Protein AF-W6TD04-F1 (afdb_monomer_lite)

Structure (mmCIF, N/CA/C/O backbone):
data_AF-W6TD04-F1
#
_entry.id   AF-W6TD04-F1
#
loop_
_atom_site.group_PDB
_atom_site.id
_atom_site.type_symbol
_atom_site.label_atom_id
_atom_site.label_alt_id
_atom_site.label_comp_id
_atom_site.label_asym_id
_atom_site.label_entity_id
_atom_site.label_seq_id
_atom_site.pdbx_PDB_ins_code
_atom_site.Cartn_x
_atom_site.Cartn_y
_atom_site.Cartn_z
_atom_site.occupancy
_atom_site.B_iso_or_equiv
_atom_site.auth_seq_id
_atom_site.auth_comp_id
_atom_site.auth_asym_id
_atom_site.auth_atom_id
_atom_site.pdbx_PDB_model_num
ATOM 1 N N . MET A 1 1 ? 3.584 0.491 -30.312 1.00 76.38 1 MET A N 1
ATOM 2 C CA . MET A 1 1 ? 4.885 0.853 -29.708 1.00 76.38 1 MET A CA 1
ATOM 3 C C . MET A 1 1 ? 5.320 -0.321 -28.843 1.00 76.38 1 MET A C 1
ATOM 5 O O . MET A 1 1 ? 4.457 -0.853 -28.162 1.00 76.38 1 MET A O 1
ATOM 9 N N . SER A 1 2 ? 6.569 -0.789 -28.920 1.00 89.44 2 SER A N 1
ATOM 10 C CA . SER A 1 2 ? 7.016 -1.927 -28.097 1.00 89.44 2 SER A CA 1
ATOM 11 C C . SER A 1 2 ? 7.367 -1.490 -26.672 1.00 89.44 2 SER A C 1
ATOM 13 O O . SER A 1 2 ? 7.841 -0.371 -26.472 1.00 89.44 2 SER A O 1
ATOM 15 N N . THR A 1 3 ? 7.205 -2.387 -25.695 1.00 90.25 3 THR A N 1
ATOM 16 C CA . THR A 1 3 ? 7.560 -2.149 -24.283 1.00 90.25 3 THR A CA 1
ATOM 17 C C . THR A 1 3 ? 9.019 -1.719 -24.120 1.00 90.25 3 THR A C 1
ATOM 19 O O . THR A 1 3 ? 9.312 -0.723 -23.466 1.00 90.25 3 THR A O 1
ATOM 22 N N . GLN A 1 4 ? 9.941 -2.381 -24.828 1.00 92.88 4 GLN A N 1
ATOM 23 C CA . GLN A 1 4 ? 11.365 -2.021 -24.829 1.00 92.88 4 GLN A CA 1
ATOM 24 C C . GLN A 1 4 ? 11.619 -0.590 -25.324 1.00 92.88 4 GLN A C 1
ATOM 26 O O . GLN A 1 4 ? 12.490 0.105 -24.798 1.00 92.88 4 GLN A O 1
ATOM 31 N N . TYR A 1 5 ? 10.866 -0.132 -26.330 1.00 94.69 5 TYR A N 1
ATOM 32 C CA . TYR A 1 5 ? 10.977 1.243 -26.805 1.00 94.69 5 TYR A CA 1
ATOM 33 C C . TYR A 1 5 ? 10.482 2.230 -25.746 1.00 94.69 5 TYR A C 1
ATOM 35 O O . TYR A 1 5 ? 11.172 3.213 -25.486 1.00 94.69 5 TYR A O 1
ATOM 43 N N . ILE A 1 6 ? 9.341 1.953 -25.105 1.00 95.00 6 ILE A N 1
ATOM 44 C CA . ILE A 1 6 ? 8.788 2.794 -24.031 1.00 95.00 6 ILE A CA 1
ATOM 45 C C . ILE A 1 6 ? 9.806 2.932 -22.897 1.00 95.00 6 ILE A C 1
ATOM 47 O O . ILE A 1 6 ? 10.166 4.050 -22.530 1.00 95.00 6 ILE A O 1
ATOM 51 N N . TYR A 1 7 ? 10.364 1.817 -22.418 1.00 96.44 7 TYR A N 1
ATOM 52 C CA . TYR A 1 7 ? 11.368 1.833 -21.351 1.00 96.44 7 TYR A CA 1
ATOM 53 C C . TYR A 1 7 ? 12.628 2.603 -21.739 1.00 96.44 7 TYR A C 1
ATOM 55 O O . TYR A 1 7 ? 13.161 3.366 -20.933 1.00 96.44 7 TYR A O 1
ATOM 63 N N . LYS A 1 8 ? 13.083 2.482 -22.991 1.00 96.19 8 LYS A N 1
ATOM 64 C CA . LYS A 1 8 ? 14.204 3.284 -23.494 1.00 96.19 8 LYS A CA 1
ATOM 65 C C . LYS A 1 8 ? 13.894 4.784 -23.477 1.00 96.19 8 LYS A C 1
ATOM 67 O O . LYS A 1 8 ? 14.787 5.569 -23.159 1.00 96.19 8 LYS A O 1
ATOM 72 N N . GLN A 1 9 ? 12.667 5.190 -23.814 1.00 96.38 9 GLN A N 1
ATOM 73 C CA . GLN A 1 9 ? 12.270 6.601 -23.767 1.00 96.38 9 GLN A CA 1
ATOM 74 C C . GLN A 1 9 ? 12.215 7.127 -22.333 1.00 96.38 9 GLN A C 1
ATOM 76 O O . GLN A 1 9 ? 12.802 8.174 -22.065 1.00 96.38 9 GLN A O 1
ATOM 81 N N . LEU A 1 10 ? 11.600 6.379 -21.414 1.00 95.81 10 LEU A N 1
ATOM 82 C CA . LEU A 1 10 ? 11.526 6.748 -19.998 1.00 95.81 10 LEU A CA 1
ATOM 83 C C . LEU A 1 10 ? 12.926 6.910 -19.394 1.00 95.81 10 LEU A C 1
ATOM 85 O O . LEU A 1 10 ? 13.254 7.962 -18.851 1.00 95.81 10 LEU A O 1
ATOM 89 N N . ARG A 1 11 ? 13.829 5.947 -19.620 1.00 95.25 11 ARG A N 1
ATOM 90 C CA . ARG A 1 11 ? 15.221 6.050 -19.145 1.00 95.25 11 ARG A CA 1
ATOM 91 C C . ARG A 1 11 ? 15.998 7.219 -19.749 1.00 95.25 11 ARG A C 1
ATOM 93 O O . ARG A 1 11 ? 16.901 7.755 -19.108 1.00 95.25 11 ARG A O 1
ATOM 100 N N . LYS A 1 12 ? 15.705 7.597 -20.996 1.00 95.25 12 LYS A N 1
ATOM 101 C CA . LYS A 1 12 ? 16.360 8.735 -21.658 1.00 95.25 12 LYS A CA 1
ATOM 102 C C . LYS A 1 12 ? 15.896 10.074 -21.075 1.00 95.25 12 LYS A C 1
ATOM 104 O O . LYS A 1 12 ? 16.691 11.009 -21.060 1.00 95.25 12 LYS A O 1
ATOM 109 N N . ARG A 1 13 ? 14.632 10.156 -20.652 1.00 94.44 13 ARG A N 1
ATOM 110 C CA . ARG A 1 13 ? 13.988 11.369 -20.124 1.00 94.44 13 ARG A CA 1
ATOM 111 C C . ARG A 1 13 ? 14.098 11.506 -18.599 1.00 94.44 13 ARG A C 1
ATOM 113 O O . ARG A 1 13 ? 13.870 12.593 -18.099 1.00 94.44 13 ARG A O 1
ATOM 120 N N . SER A 1 14 ? 14.486 10.439 -17.900 1.00 92.06 14 SER A N 1
ATOM 121 C CA . SER A 1 14 ? 14.774 10.424 -16.461 1.00 92.06 14 SER A CA 1
ATOM 122 C C . SER A 1 14 ? 15.747 11.539 -16.022 1.00 92.06 14 SER A C 1
ATOM 124 O O . SER A 1 14 ? 16.749 11.762 -16.714 1.00 92.06 14 SER A O 1
ATOM 126 N N . PRO A 1 15 ? 15.543 12.140 -14.830 1.00 91.62 15 PRO A N 1
ATOM 127 C CA . PRO A 1 15 ? 14.429 11.902 -13.899 1.00 91.62 15 PRO A CA 1
ATOM 128 C C . PRO A 1 15 ? 13.127 12.571 -14.367 1.00 91.62 15 PRO A C 1
ATOM 130 O O . PRO A 1 15 ? 13.160 13.689 -14.873 1.00 91.62 15 PRO A O 1
ATOM 133 N N . MET A 1 16 ? 11.996 11.883 -14.200 1.00 91.25 16 MET A N 1
ATOM 134 C CA . MET A 1 16 ? 10.659 12.421 -14.477 1.00 91.25 16 MET A CA 1
ATOM 135 C C . MET A 1 16 ? 9.592 11.647 -13.698 1.00 91.25 16 MET A C 1
ATOM 137 O O . MET A 1 16 ? 9.788 10.464 -13.419 1.00 91.25 16 MET A O 1
ATOM 141 N N . TRP A 1 17 ? 8.456 12.279 -13.409 1.00 87.06 17 TRP A N 1
ATOM 142 C CA . TRP A 1 17 ? 7.299 11.604 -12.803 1.00 87.06 17 TRP A CA 1
ATOM 143 C C . TRP A 1 17 ? 6.258 11.190 -13.857 1.00 87.06 17 TRP A C 1
ATOM 145 O O . TRP A 1 17 ? 6.237 11.713 -14.980 1.00 87.06 17 TRP A O 1
ATOM 155 N N . TYR A 1 18 ? 5.375 10.250 -13.503 1.00 84.56 18 TYR A N 1
ATOM 156 C CA . TYR A 1 18 ? 4.401 9.624 -14.415 1.00 84.56 18 TYR A CA 1
ATOM 157 C C . TYR A 1 18 ? 3.514 10.586 -15.235 1.00 84.56 18 TYR A C 1
ATOM 159 O O . TYR A 1 18 ? 3.064 10.224 -16.325 1.00 84.56 18 TYR A O 1
ATOM 167 N N . GLY A 1 19 ? 3.260 11.813 -14.765 1.00 88.06 19 GLY A N 1
ATOM 168 C CA . GLY A 1 19 ? 2.443 12.800 -15.483 1.00 88.06 19 GLY A CA 1
ATOM 169 C C . GLY A 1 19 ? 3.181 13.622 -16.541 1.00 88.06 19 GLY A C 1
ATOM 170 O O . GLY A 1 19 ? 2.535 14.346 -17.295 1.00 88.06 19 GLY A O 1
ATOM 171 N N . GLU A 1 20 ? 4.506 13.501 -16.657 1.00 92.56 20 GLU A N 1
ATOM 172 C CA . GLU A 1 20 ? 5.296 14.218 -17.673 1.00 92.56 20 GLU A CA 1
ATOM 173 C C . GLU A 1 20 ? 5.335 13.521 -19.045 1.00 92.56 20 GLU A C 1
ATOM 175 O O . GLU A 1 20 ? 5.799 14.094 -20.039 1.00 92.56 20 GLU A O 1
ATOM 180 N N . ALA A 1 21 ? 4.882 12.268 -19.117 1.00 94.56 21 ALA A N 1
ATOM 181 C CA . ALA A 1 21 ? 4.752 11.517 -20.365 1.00 94.56 21 ALA A CA 1
ATOM 182 C C . ALA A 1 21 ? 3.479 10.654 -20.369 1.00 94.56 21 ALA A C 1
ATOM 184 O O . ALA A 1 21 ? 3.569 9.418 -20.403 1.00 94.56 21 ALA A O 1
ATOM 185 N N . PRO A 1 22 ? 2.286 11.279 -20.331 1.00 94.62 22 PRO A N 1
ATOM 186 C CA . PRO A 1 22 ? 1.017 10.554 -20.309 1.00 94.62 22 PRO A CA 1
ATOM 187 C C . PRO A 1 22 ? 0.873 9.602 -21.504 1.00 94.62 22 PRO A C 1
ATOM 189 O O . PRO A 1 22 ? 0.331 8.511 -21.355 1.00 94.62 22 PRO A O 1
ATOM 192 N N . GLU A 1 23 ? 1.448 9.943 -22.661 1.00 95.25 23 GLU A N 1
ATOM 193 C CA . GLU A 1 23 ? 1.459 9.093 -23.850 1.00 95.25 23 GLU A CA 1
ATOM 194 C C . GLU A 1 23 ? 2.196 7.766 -23.626 1.00 95.25 23 GLU A C 1
ATOM 196 O O . GLU A 1 23 ? 1.772 6.722 -24.125 1.00 95.25 23 GLU A O 1
ATOM 201 N N . LEU A 1 24 ? 3.295 7.787 -22.865 1.00 95.75 24 LEU A N 1
ATOM 202 C CA . LEU A 1 24 ? 4.070 6.589 -22.547 1.00 95.75 24 LEU A CA 1
ATOM 203 C C . LEU A 1 24 ? 3.346 5.749 -21.497 1.00 95.75 24 LEU A C 1
ATOM 205 O O . LEU A 1 24 ? 3.280 4.527 -21.640 1.00 95.75 24 LEU A O 1
ATOM 209 N N . LEU A 1 25 ? 2.751 6.399 -20.494 1.00 96.12 25 LEU A N 1
ATOM 210 C CA . LEU A 1 25 ? 1.946 5.728 -19.479 1.00 96.12 25 LEU A CA 1
ATOM 211 C C . LEU A 1 25 ? 0.718 5.042 -20.101 1.00 96.12 25 LEU A C 1
ATOM 213 O O . LEU A 1 25 ? 0.467 3.873 -19.821 1.00 96.12 25 LEU A O 1
ATOM 217 N N . ASP A 1 26 ? -0.000 5.707 -21.008 1.00 95.88 26 ASP A N 1
ATOM 218 C CA . ASP A 1 26 ? -1.163 5.138 -21.705 1.00 95.88 26 ASP A CA 1
ATOM 219 C C . ASP A 1 26 ? -0.808 3.935 -22.586 1.00 95.88 26 ASP A C 1
ATOM 221 O O . ASP A 1 26 ? -1.647 3.066 -22.837 1.00 95.88 26 ASP A O 1
ATOM 225 N N . HIS A 1 27 ? 0.437 3.850 -23.059 1.00 95.94 27 HIS A N 1
ATOM 226 C CA . HIS A 1 27 ? 0.927 2.639 -23.703 1.00 95.94 27 HIS A CA 1
ATOM 227 C C . HIS A 1 27 ? 1.222 1.516 -22.702 1.00 95.94 27 HIS A C 1
ATOM 229 O O . HIS A 1 27 ? 0.917 0.365 -23.016 1.00 95.94 27 HIS A O 1
ATOM 235 N N . LEU A 1 28 ? 1.768 1.820 -21.519 1.00 96.69 28 LEU A N 1
ATOM 236 C CA . LEU A 1 28 ? 2.000 0.820 -20.467 1.00 96.69 28 LEU A CA 1
ATOM 237 C C . LEU A 1 28 ? 0.692 0.246 -19.910 1.00 96.69 28 LEU A C 1
ATOM 239 O O . LEU A 1 28 ? 0.621 -0.959 -19.701 1.00 96.69 28 LEU A O 1
ATOM 243 N N . LYS A 1 29 ? -0.369 1.057 -19.791 1.00 96.00 29 LYS A N 1
ATOM 244 C CA . LYS A 1 29 ? -1.731 0.619 -19.401 1.00 96.00 29 LYS A CA 1
ATOM 245 C C . LYS A 1 29 ? -2.381 -0.395 -20.360 1.00 96.00 29 LYS A C 1
ATOM 247 O O . LYS A 1 29 ? -3.502 -0.837 -20.146 1.00 96.00 29 LYS A O 1
ATOM 252 N N . LYS A 1 30 ? -1.746 -0.705 -21.494 1.00 96.69 30 LYS A N 1
ATOM 253 C CA . LYS A 1 30 ? -2.222 -1.734 -22.437 1.00 96.69 30 LYS A CA 1
ATOM 254 C C . LYS A 1 30 ? -1.548 -3.085 -22.205 1.00 96.69 30 LYS A C 1
ATOM 256 O O . LYS A 1 30 ? -1.925 -4.062 -22.846 1.00 96.69 30 LYS A O 1
ATOM 261 N N . ILE A 1 31 ? -0.532 -3.130 -21.344 1.00 97.12 31 ILE A N 1
ATOM 262 C CA . ILE A 1 31 ? 0.232 -4.330 -21.013 1.00 97.12 31 ILE A CA 1
ATOM 263 C C . ILE A 1 31 ? -0.453 -5.016 -19.823 1.00 97.12 31 ILE A C 1
ATOM 265 O O . ILE A 1 31 ? -0.731 -4.343 -18.837 1.00 97.12 31 ILE A O 1
ATOM 269 N N . PRO A 1 32 ? -0.716 -6.332 -19.852 1.00 97.56 32 PRO A N 1
ATOM 270 C CA . PRO A 1 32 ? -1.357 -7.024 -18.733 1.00 97.56 32 PRO A CA 1
ATOM 271 C C . PRO A 1 32 ? -0.576 -6.905 -17.414 1.00 97.56 32 PRO A C 1
ATOM 273 O O . PRO A 1 32 ? 0.654 -6.970 -17.405 1.00 97.56 32 PRO A O 1
ATOM 276 N N . ASN A 1 33 ? -1.288 -6.859 -16.279 1.00 98.00 33 ASN A N 1
ATOM 277 C CA . ASN A 1 33 ? -0.691 -6.815 -14.932 1.00 98.00 33 ASN A CA 1
ATOM 278 C C . ASN A 1 33 ? 0.380 -7.890 -14.700 1.00 98.00 33 ASN A C 1
ATOM 280 O O . ASN A 1 33 ? 1.393 -7.625 -14.065 1.00 98.00 33 ASN A O 1
ATOM 284 N N . VAL A 1 34 ? 0.182 -9.103 -15.224 1.00 97.50 34 VAL A N 1
ATOM 285 C CA . VAL A 1 34 ? 1.141 -10.213 -15.076 1.00 97.50 34 VAL A CA 1
ATOM 286 C C . VAL A 1 34 ? 2.501 -9.879 -15.697 1.00 97.50 34 VAL A C 1
ATOM 288 O O . VAL A 1 34 ? 3.537 -10.212 -15.123 1.00 97.50 34 VAL A O 1
ATOM 291 N N . GLU A 1 35 ? 2.506 -9.207 -16.847 1.00 97.81 35 GLU A N 1
ATOM 292 C CA . GLU A 1 35 ? 3.732 -8.766 -17.514 1.00 97.81 35 GLU A CA 1
ATOM 293 C C . GLU A 1 35 ? 4.337 -7.559 -16.792 1.00 97.81 35 GLU A C 1
ATOM 295 O O . GLU A 1 35 ? 5.521 -7.583 -16.463 1.00 97.81 35 GLU A O 1
ATOM 300 N N . LEU A 1 36 ? 3.517 -6.563 -16.433 1.00 98.19 36 LEU A N 1
ATOM 301 C CA . LEU A 1 36 ? 3.984 -5.381 -15.701 1.00 98.19 36 LEU A CA 1
ATOM 302 C C . LEU A 1 36 ? 4.604 -5.727 -14.344 1.00 98.19 36 LEU A C 1
ATOM 304 O O . LEU A 1 36 ? 5.625 -5.156 -13.985 1.00 98.19 36 LEU A O 1
ATOM 308 N N . LEU A 1 37 ? 4.044 -6.684 -13.600 1.00 98.25 37 LEU A N 1
ATOM 309 C CA . LEU A 1 37 ? 4.605 -7.141 -12.324 1.00 98.25 37 LEU A CA 1
ATOM 310 C C . LEU A 1 37 ? 5.961 -7.835 -12.502 1.00 98.25 37 LEU A C 1
ATOM 312 O O . LEU A 1 37 ? 6.840 -7.708 -11.650 1.00 98.25 37 LEU A O 1
ATOM 316 N N . LYS A 1 38 ? 6.153 -8.557 -13.613 1.00 98.06 38 LYS A N 1
ATOM 317 C CA . LYS A 1 38 ? 7.454 -9.139 -13.959 1.00 98.06 38 LYS A CA 1
ATOM 318 C C . LYS A 1 38 ? 8.463 -8.045 -14.303 1.00 98.06 38 LYS A C 1
ATOM 320 O O . LYS A 1 38 ? 9.614 -8.126 -13.882 1.00 98.06 38 LYS A O 1
ATOM 325 N N . ASP A 1 39 ? 8.039 -7.032 -15.047 1.00 97.69 39 ASP A N 1
ATOM 326 C CA . ASP A 1 39 ? 8.897 -5.905 -15.402 1.00 97.69 39 ASP A CA 1
ATOM 327 C C . ASP A 1 39 ? 9.246 -5.044 -14.181 1.00 97.69 39 ASP A C 1
ATOM 329 O O . ASP A 1 39 ? 10.405 -4.661 -14.025 1.00 97.69 39 ASP A O 1
ATOM 333 N N . LEU A 1 40 ? 8.296 -4.837 -13.265 1.00 97.31 40 LEU A N 1
ATOM 334 C CA . LEU A 1 40 ? 8.516 -4.175 -11.980 1.00 97.31 40 LEU A CA 1
ATOM 335 C C . LEU A 1 40 ? 9.570 -4.915 -11.146 1.00 97.31 40 LEU A C 1
ATOM 337 O O . LEU A 1 40 ? 10.497 -4.292 -10.635 1.00 97.31 40 LEU A O 1
ATOM 341 N N . GLU A 1 41 ? 9.484 -6.248 -11.072 1.00 97.69 41 GLU A N 1
ATOM 342 C CA . GLU A 1 41 ? 10.496 -7.076 -10.407 1.00 97.69 41 GLU A CA 1
ATOM 343 C C . GLU A 1 41 ? 11.873 -6.927 -11.061 1.00 97.69 41 GLU A C 1
ATOM 345 O O . GLU A 1 41 ? 12.870 -6.759 -10.363 1.00 97.69 41 GLU A O 1
ATOM 350 N N . ASN A 1 42 ? 11.946 -6.944 -12.394 1.00 97.19 42 ASN A N 1
ATOM 351 C CA . ASN A 1 42 ? 13.213 -6.763 -13.104 1.00 97.19 42 ASN A CA 1
ATOM 352 C C . ASN A 1 42 ? 13.854 -5.404 -12.781 1.00 97.19 42 ASN A C 1
ATOM 354 O O . ASN A 1 42 ? 15.065 -5.339 -12.559 1.00 97.19 42 ASN A O 1
ATOM 358 N N . VAL A 1 43 ? 13.047 -4.339 -12.731 1.00 96.50 43 VAL A N 1
ATOM 359 C CA . VAL A 1 43 ? 13.497 -2.988 -12.365 1.00 96.50 43 VAL A CA 1
ATOM 360 C C . VAL A 1 43 ? 13.951 -2.940 -10.905 1.00 96.50 43 VAL A C 1
ATOM 362 O O . VAL A 1 43 ? 15.032 -2.425 -10.636 1.00 96.50 43 VAL A O 1
ATOM 365 N N . TYR A 1 44 ? 13.192 -3.528 -9.978 1.00 95.62 44 TYR A N 1
ATOM 366 C CA . TYR A 1 44 ? 13.544 -3.580 -8.554 1.00 95.62 44 TYR A CA 1
ATOM 367 C C . TYR A 1 44 ? 14.872 -4.323 -8.314 1.00 95.62 44 TYR A C 1
ATOM 369 O O . TYR A 1 44 ? 15.747 -3.847 -7.589 1.00 95.62 44 TYR A O 1
ATOM 377 N N . GLN A 1 45 ? 15.084 -5.450 -9.002 1.00 95.25 45 GLN A N 1
ATOM 378 C CA . GLN A 1 45 ? 16.338 -6.208 -8.945 1.00 95.25 45 GLN A CA 1
ATOM 379 C C . GLN A 1 45 ? 17.521 -5.454 -9.565 1.00 95.25 45 GLN A C 1
ATOM 381 O O . GLN A 1 45 ? 18.644 -5.544 -9.064 1.00 95.25 45 GLN A O 1
ATOM 386 N N . GLU A 1 46 ? 17.306 -4.729 -10.667 1.00 94.00 46 GLU A N 1
ATOM 387 C CA . GLU A 1 46 ? 18.333 -3.856 -11.246 1.00 94.00 46 GLU A CA 1
ATOM 388 C C . GLU A 1 46 ? 18.714 -2.748 -10.264 1.00 94.00 46 GLU A C 1
ATOM 390 O O . GLU A 1 46 ? 19.902 -2.553 -10.001 1.00 94.00 46 GLU A O 1
ATOM 395 N N . TRP A 1 47 ? 17.716 -2.079 -9.689 1.00 92.25 47 TRP A N 1
ATOM 396 C CA . TRP A 1 47 ? 17.903 -0.990 -8.743 1.00 92.25 47 TRP A CA 1
ATOM 397 C C . TRP A 1 47 ? 18.713 -1.437 -7.522 1.00 92.25 47 TRP A C 1
ATOM 399 O O . TRP A 1 47 ? 19.741 -0.832 -7.212 1.00 92.25 47 TRP A O 1
ATOM 409 N N . GLY A 1 48 ? 18.354 -2.558 -6.897 1.00 89.62 48 GLY A N 1
ATOM 410 C CA . GLY A 1 48 ? 19.080 -3.044 -5.721 1.00 89.62 48 GLY A CA 1
ATOM 411 C C . GLY A 1 48 ? 20.535 -3.424 -5.993 1.00 89.62 48 GLY A C 1
ATOM 412 O O . GLY A 1 48 ? 21.411 -3.232 -5.148 1.00 89.62 48 GLY A O 1
ATOM 413 N N . ARG A 1 49 ? 20.847 -3.918 -7.200 1.00 88.19 49 ARG A N 1
ATOM 414 C CA . ARG A 1 49 ? 22.243 -4.173 -7.607 1.00 88.19 49 ARG A CA 1
ATOM 415 C C . ARG A 1 49 ? 23.047 -2.881 -7.716 1.00 88.19 49 ARG A C 1
ATOM 417 O O . ARG A 1 49 ? 24.231 -2.898 -7.392 1.00 88.19 49 ARG A O 1
ATOM 424 N N . LEU A 1 50 ? 22.417 -1.797 -8.169 1.00 84.00 50 LEU A N 1
ATOM 425 C CA . LEU A 1 50 ? 23.046 -0.481 -8.274 1.00 84.00 50 LEU A CA 1
ATOM 426 C C . LEU A 1 50 ? 23.269 0.142 -6.898 1.00 84.00 50 LEU A 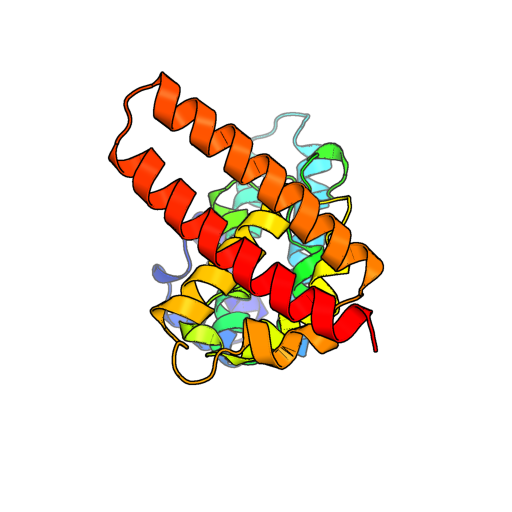C 1
ATOM 428 O O . LEU A 1 50 ? 24.343 0.676 -6.653 1.00 84.00 50 LEU A O 1
ATOM 432 N N . GLN A 1 51 ? 22.313 0.015 -5.976 1.00 72.25 51 GLN A N 1
ATOM 433 C CA . GLN A 1 51 ? 22.454 0.567 -4.625 1.00 72.25 51 GLN A CA 1
ATOM 434 C C . GLN A 1 51 ? 23.549 -0.114 -3.801 1.00 72.25 51 GLN A C 1
ATOM 436 O O . GLN A 1 51 ? 24.319 0.565 -3.126 1.00 72.25 51 GLN A O 1
ATOM 441 N N . LYS A 1 52 ? 23.737 -1.431 -3.943 1.00 61.41 52 LYS A N 1
ATOM 442 C CA . LYS A 1 52 ? 24.892 -2.126 -3.338 1.00 61.41 52 LYS A CA 1
ATOM 443 C C . LYS A 1 52 ? 26.247 -1.606 -3.838 1.00 61.41 52 LYS A C 1
ATOM 445 O O . LYS A 1 52 ? 27.246 -1.774 -3.150 1.00 61.41 52 LYS A O 1
ATOM 450 N N . GLN A 1 53 ? 26.285 -0.988 -5.020 1.00 55.88 53 GLN A N 1
ATOM 451 C CA . GLN A 1 53 ? 27.479 -0.364 -5.608 1.00 55.88 53 GLN A CA 1
ATOM 452 C C . GLN A 1 53 ? 27.581 1.137 -5.281 1.00 55.88 53 GLN A C 1
ATOM 454 O O . GLN A 1 53 ? 28.638 1.731 -5.455 1.00 55.88 53 GLN A O 1
ATOM 459 N N . TYR A 1 54 ? 26.494 1.741 -4.794 1.00 51.84 54 TYR A N 1
ATOM 460 C CA . TYR A 1 54 ? 26.310 3.185 -4.638 1.00 51.84 54 TYR A CA 1
ATOM 461 C C . TYR A 1 54 ? 27.048 3.787 -3.440 1.00 51.84 54 TYR A C 1
ATOM 463 O O . TYR A 1 54 ? 27.387 4.969 -3.453 1.00 51.84 54 TYR A O 1
ATOM 471 N N . TRP A 1 55 ? 27.363 2.968 -2.435 1.00 52.34 55 TRP A N 1
ATOM 472 C CA . TRP A 1 55 ? 28.185 3.380 -1.296 1.00 52.34 55 TRP A CA 1
ATOM 473 C C . TRP A 1 55 ? 29.645 3.712 -1.688 1.00 52.34 55 TRP A C 1
ATOM 475 O O . TRP A 1 55 ? 30.370 4.274 -0.872 1.00 52.34 55 TRP A O 1
ATOM 485 N N . ASP A 1 56 ? 30.047 3.455 -2.946 1.00 52.91 56 ASP A N 1
ATOM 486 C CA . ASP A 1 56 ? 31.316 3.862 -3.568 1.00 52.91 56 ASP A CA 1
ATOM 487 C C . ASP A 1 56 ? 31.039 4.813 -4.761 1.00 52.91 56 ASP A C 1
ATOM 489 O O . ASP A 1 56 ? 30.717 4.424 -5.882 1.00 52.91 56 ASP A O 1
ATOM 493 N N . THR A 1 57 ? 31.114 6.115 -4.505 1.00 55.25 57 THR A N 1
ATOM 494 C CA . THR A 1 57 ? 30.545 7.213 -5.308 1.00 55.25 57 THR A CA 1
ATOM 495 C C . THR A 1 57 ? 31.068 7.302 -6.759 1.00 55.25 57 THR A C 1
ATOM 497 O O . THR A 1 57 ? 32.186 7.761 -7.011 1.00 55.25 57 THR A O 1
ATOM 500 N N . LYS A 1 58 ? 30.222 6.995 -7.758 1.00 59.53 58 LYS A N 1
ATOM 501 C CA . LYS A 1 58 ? 30.407 7.404 -9.171 1.00 59.53 58 LYS A CA 1
ATOM 502 C C . LYS A 1 58 ? 29.119 8.014 -9.741 1.00 59.53 58 LYS A C 1
ATOM 504 O O . LYS A 1 58 ? 28.055 7.411 -9.682 1.00 59.53 58 LYS A O 1
ATOM 509 N N . GLN A 1 59 ? 29.211 9.193 -10.374 1.00 60.47 59 GLN A N 1
ATOM 510 C CA . GLN A 1 59 ? 28.064 9.929 -10.957 1.00 60.47 59 GLN A CA 1
ATOM 511 C C . GLN A 1 59 ? 27.188 9.100 -11.920 1.00 60.47 59 GLN A C 1
ATOM 513 O O . GLN A 1 59 ? 25.991 9.352 -12.042 1.00 60.47 59 GLN A O 1
ATOM 518 N N . ASN A 1 60 ? 27.765 8.110 -12.609 1.00 61.75 60 ASN A N 1
ATOM 519 C CA . ASN A 1 60 ? 27.012 7.244 -13.521 1.00 61.75 60 ASN A CA 1
ATOM 520 C C . ASN A 1 60 ? 26.021 6.324 -12.795 1.00 61.75 60 ASN A C 1
ATOM 522 O O . ASN A 1 60 ? 24.997 5.977 -13.382 1.00 61.75 60 ASN A O 1
ATOM 526 N N . ASP A 1 61 ? 26.283 5.967 -11.538 1.00 72.25 61 ASP A N 1
ATOM 527 C CA . ASP A 1 61 ? 25.411 5.077 -10.771 1.00 72.25 61 ASP A CA 1
ATOM 528 C C . ASP A 1 61 ? 24.178 5.832 -10.249 1.00 72.25 61 ASP A C 1
ATOM 530 O O . ASP A 1 61 ? 23.073 5.297 -10.303 1.00 72.25 61 ASP A O 1
ATOM 534 N N . VAL A 1 62 ? 24.320 7.130 -9.939 1.00 80.25 62 VAL A N 1
ATOM 535 C CA . VAL A 1 62 ? 23.206 8.056 -9.623 1.00 80.25 62 VAL A CA 1
ATOM 536 C C . VAL A 1 62 ? 22.193 8.121 -10.754 1.00 80.25 62 VAL A C 1
ATOM 538 O O . VAL A 1 62 ? 20.998 7.918 -10.551 1.00 80.25 62 VAL A O 1
ATOM 541 N N . LYS A 1 63 ? 22.669 8.334 -11.983 1.00 86.94 63 LYS A N 1
ATOM 542 C CA . LYS A 1 63 ? 21.784 8.415 -13.147 1.00 86.94 63 LYS A CA 1
ATOM 543 C C . LYS A 1 63 ? 21.024 7.108 -13.382 1.00 86.94 63 LYS A C 1
ATOM 545 O O . LYS A 1 63 ? 19.877 7.133 -13.817 1.00 86.94 63 LYS A O 1
ATOM 550 N N . ARG A 1 64 ? 21.657 5.958 -13.138 1.00 89.19 64 ARG A N 1
ATOM 551 C CA . ARG A 1 64 ? 21.022 4.647 -13.339 1.00 89.19 64 ARG A CA 1
ATOM 552 C C . ARG A 1 64 ? 19.996 4.326 -12.255 1.00 89.19 64 ARG A C 1
ATOM 554 O O . ARG A 1 64 ? 18.981 3.717 -12.580 1.00 89.19 64 ARG A O 1
ATOM 561 N N . VAL A 1 65 ? 20.231 4.765 -11.020 1.00 89.12 65 VAL A N 1
ATOM 562 C CA . VAL A 1 65 ? 19.241 4.703 -9.935 1.00 89.12 65 VAL A CA 1
ATOM 563 C C . VAL A 1 65 ? 18.000 5.519 -10.304 1.00 89.12 65 VAL A C 1
ATOM 565 O O . VAL A 1 65 ? 16.916 4.950 -10.377 1.00 89.12 65 VAL A O 1
ATOM 568 N N . GLN A 1 66 ? 18.169 6.776 -10.727 1.00 90.56 66 GLN A N 1
ATOM 569 C CA . GLN A 1 66 ? 17.055 7.633 -11.172 1.00 90.56 66 GLN A CA 1
ATOM 570 C C . GLN A 1 66 ? 16.253 7.035 -12.336 1.00 90.56 66 GLN A C 1
ATOM 572 O O . GLN A 1 66 ? 15.029 7.166 -12.419 1.00 90.56 66 GLN A O 1
ATOM 577 N N . GLN A 1 67 ? 16.939 6.341 -13.248 1.00 94.31 67 GLN A N 1
ATOM 578 C CA . GLN A 1 67 ? 16.290 5.619 -14.341 1.00 94.31 67 GLN A CA 1
ATOM 579 C C . GLN A 1 67 ? 15.440 4.447 -13.849 1.00 94.31 67 GLN A C 1
ATOM 581 O O . GLN A 1 67 ? 14.407 4.162 -14.458 1.00 94.31 67 GLN A O 1
ATOM 586 N N . CYS A 1 68 ? 15.875 3.758 -12.793 1.00 94.50 68 CYS A N 1
ATOM 587 C CA . CYS A 1 68 ? 15.096 2.693 -12.170 1.00 94.50 68 CYS A CA 1
ATOM 588 C C . CYS A 1 68 ? 13.892 3.268 -11.425 1.00 94.50 68 CYS A C 1
ATOM 590 O O . CYS A 1 68 ? 12.794 2.773 -11.643 1.00 94.50 68 CYS A O 1
ATOM 592 N N . GLU A 1 69 ? 14.069 4.344 -10.656 1.00 93.94 69 GLU A N 1
ATOM 593 C CA . GLU A 1 69 ? 12.988 5.065 -9.962 1.00 93.94 69 GLU A CA 1
ATOM 594 C C . GLU A 1 69 ? 11.898 5.513 -10.940 1.00 93.94 69 GLU A C 1
ATOM 596 O O . GLU A 1 69 ? 10.731 5.168 -10.778 1.00 93.94 69 GLU A O 1
ATOM 601 N N . THR A 1 70 ? 12.295 6.182 -12.030 1.00 95.31 70 THR A N 1
ATOM 602 C CA . THR A 1 70 ? 11.371 6.623 -13.089 1.00 95.31 70 THR A CA 1
ATOM 603 C C . THR A 1 70 ? 10.598 5.440 -13.682 1.00 95.31 70 THR A C 1
ATOM 605 O O . THR A 1 70 ? 9.392 5.518 -13.900 1.00 95.31 70 THR A O 1
ATOM 608 N N . LEU A 1 71 ? 11.272 4.323 -13.981 1.00 96.56 71 LEU A N 1
ATOM 609 C CA . LEU A 1 71 ? 10.584 3.151 -14.527 1.00 96.56 71 LEU A CA 1
ATOM 610 C C . LEU A 1 71 ? 9.659 2.490 -13.511 1.00 96.56 71 LEU A C 1
ATOM 612 O O . LEU A 1 71 ? 8.568 2.067 -13.886 1.00 96.56 71 LEU A O 1
ATOM 616 N N . PHE A 1 72 ? 10.098 2.389 -12.261 1.00 96.56 72 PHE A N 1
ATOM 617 C CA . PHE A 1 72 ? 9.327 1.815 -11.172 1.00 96.56 72 PHE A CA 1
ATOM 618 C C . PHE A 1 72 ? 8.019 2.595 -10.984 1.00 96.56 72 PHE A C 1
ATOM 620 O O . PHE A 1 72 ? 6.950 1.989 -11.013 1.00 96.56 72 PHE A O 1
ATOM 627 N N . ASP A 1 73 ? 8.097 3.928 -10.942 1.00 95.69 73 ASP A N 1
ATOM 628 C CA . ASP A 1 73 ? 6.946 4.835 -10.851 1.00 95.69 73 ASP A CA 1
ATOM 629 C C . ASP A 1 73 ? 5.956 4.641 -12.017 1.00 95.69 73 ASP A C 1
ATOM 631 O O . ASP A 1 73 ? 4.777 4.342 -11.815 1.00 95.69 73 ASP A O 1
ATOM 635 N N . PHE A 1 74 ? 6.433 4.700 -13.266 1.00 97.31 74 PHE A N 1
ATOM 636 C CA . PHE A 1 74 ? 5.568 4.520 -14.440 1.00 97.31 74 PHE A CA 1
ATOM 637 C C . PHE A 1 74 ? 4.901 3.139 -14.495 1.00 97.31 74 PHE A C 1
ATOM 639 O O . PHE A 1 74 ? 3.737 3.032 -14.896 1.00 97.31 74 PHE A O 1
ATOM 646 N N . ILE A 1 75 ? 5.618 2.076 -14.119 1.00 97.69 75 ILE A N 1
ATOM 647 C CA . ILE A 1 75 ? 5.062 0.717 -14.101 1.00 97.69 75 ILE A CA 1
ATOM 648 C C . ILE A 1 75 ? 4.019 0.585 -12.986 1.00 97.69 75 ILE A C 1
ATOM 650 O O . ILE A 1 75 ? 2.939 0.054 -13.248 1.00 97.69 75 ILE A O 1
ATOM 654 N N . LEU A 1 76 ? 4.289 1.105 -11.782 1.00 97.25 76 LEU A N 1
ATOM 655 C CA . LEU A 1 76 ? 3.317 1.120 -10.685 1.00 97.25 76 LEU A CA 1
ATOM 656 C C . LEU A 1 76 ? 2.033 1.840 -11.083 1.00 97.25 76 LEU A C 1
ATOM 658 O O . LEU A 1 76 ? 0.943 1.286 -10.945 1.00 97.25 76 LEU A O 1
ATOM 662 N N . HIS A 1 77 ? 2.149 3.039 -11.651 1.00 97.06 77 HIS A N 1
ATOM 663 C CA . HIS A 1 77 ? 0.982 3.788 -12.098 1.00 97.06 77 HIS A CA 1
ATOM 664 C C . HIS A 1 77 ? 0.207 3.057 -13.197 1.00 97.06 77 HIS A C 1
ATOM 666 O O . HIS A 1 77 ? -1.024 3.083 -13.179 1.00 97.06 77 HIS A O 1
ATOM 672 N N . ALA A 1 78 ? 0.878 2.363 -14.120 1.00 97.56 78 ALA A N 1
ATOM 673 C CA . ALA A 1 78 ? 0.192 1.530 -15.106 1.00 97.56 78 ALA A CA 1
ATOM 674 C C . ALA A 1 78 ? -0.586 0.377 -14.445 1.00 97.56 78 ALA A C 1
ATOM 676 O O . ALA A 1 78 ? -1.753 0.181 -14.777 1.00 97.56 78 ALA A O 1
ATOM 677 N N . ILE A 1 79 ? 0.016 -0.315 -13.469 1.00 98.31 79 ILE A N 1
ATOM 678 C CA . ILE A 1 79 ? -0.636 -1.382 -12.690 1.00 98.31 79 ILE A CA 1
ATOM 679 C C . ILE A 1 79 ? -1.878 -0.847 -11.965 1.00 98.31 79 ILE A C 1
ATOM 681 O O . ILE A 1 79 ? -2.959 -1.424 -12.078 1.00 98.31 79 ILE A O 1
ATOM 685 N N . PHE A 1 80 ? -1.754 0.282 -11.263 1.00 97.88 80 PHE A N 1
ATOM 686 C CA . PHE A 1 80 ? -2.866 0.884 -10.525 1.00 97.88 80 PHE A CA 1
ATOM 687 C C . PHE A 1 80 ? -4.021 1.323 -11.437 1.00 97.88 80 PHE A C 1
ATOM 689 O O . PHE A 1 80 ? -5.187 1.168 -11.081 1.00 97.88 80 PHE A O 1
ATOM 696 N N . ASN A 1 81 ? -3.719 1.799 -12.649 1.00 97.06 81 ASN A N 1
ATOM 697 C CA . ASN A 1 81 ? -4.733 2.206 -13.629 1.00 97.06 81 ASN A CA 1
ATOM 698 C C . ASN A 1 81 ? -5.550 1.036 -14.204 1.00 97.06 81 ASN A C 1
ATOM 700 O O . ASN A 1 81 ? -6.557 1.282 -14.865 1.00 97.06 81 ASN A O 1
ATOM 704 N N . HIS A 1 82 ? -5.152 -0.217 -13.970 1.00 97.75 82 HIS A N 1
ATOM 705 C CA . HIS A 1 82 ? -5.990 -1.367 -14.313 1.00 97.75 82 HIS A CA 1
ATOM 706 C C . HIS A 1 82 ? -7.113 -1.620 -13.302 1.00 97.75 82 HIS A C 1
ATOM 708 O O . HIS A 1 82 ? -7.972 -2.454 -13.579 1.00 97.75 82 HIS A O 1
ATOM 714 N N . SER A 1 83 ? -7.121 -0.924 -12.155 1.00 97.00 83 SER A N 1
ATOM 715 C CA . SER A 1 83 ? -8.180 -1.018 -11.139 1.00 97.00 83 SER A CA 1
ATOM 716 C C . SER A 1 83 ? -8.450 -2.443 -10.638 1.00 97.00 83 SER A C 1
ATOM 718 O O . SER A 1 83 ? -9.555 -2.769 -10.213 1.00 97.00 83 SER A O 1
ATOM 720 N N . ASP A 1 84 ? -7.429 -3.297 -10.675 1.00 97.75 84 ASP A N 1
ATOM 721 C CA . ASP A 1 84 ? -7.488 -4.695 -10.253 1.00 97.75 84 ASP A CA 1
ATOM 722 C C . ASP A 1 84 ? -6.813 -4.847 -8.880 1.00 97.75 84 ASP A C 1
ATOM 724 O O . ASP A 1 84 ? -5.581 -4.823 -8.817 1.00 97.75 84 ASP A O 1
ATOM 728 N N . PRO A 1 85 ? -7.573 -4.999 -7.777 1.00 97.12 85 PRO A N 1
ATOM 729 C CA . PRO A 1 85 ? -7.001 -5.078 -6.436 1.00 97.12 85 PRO A CA 1
ATOM 730 C C . PRO A 1 85 ? -6.152 -6.338 -6.218 1.00 97.12 85 PRO A C 1
ATOM 732 O O . PRO A 1 85 ? -5.273 -6.310 -5.364 1.00 97.12 85 PRO A O 1
ATOM 735 N N . SER A 1 86 ? -6.298 -7.400 -7.026 1.00 97.31 86 SER A N 1
ATOM 736 C CA . SER A 1 86 ? -5.545 -8.664 -6.862 1.00 97.31 86 SER A CA 1
ATOM 737 C C . SER A 1 86 ? -4.020 -8.528 -7.027 1.00 97.31 86 SER A C 1
ATOM 739 O O . SER A 1 86 ? -3.249 -9.473 -6.817 1.00 97.31 86 SER A O 1
ATOM 741 N N . VAL A 1 87 ? -3.552 -7.343 -7.427 1.00 97.88 87 VAL A N 1
ATOM 742 C CA . VAL A 1 87 ? -2.132 -6.984 -7.470 1.00 97.88 87 VAL A CA 1
ATOM 743 C C . VAL A 1 87 ? -1.567 -6.637 -6.092 1.00 97.88 87 VAL A C 1
ATOM 745 O O . VAL A 1 87 ? -0.362 -6.785 -5.904 1.00 97.88 87 VAL A O 1
ATOM 748 N N . ILE A 1 88 ? -2.399 -6.222 -5.128 1.00 98.31 88 ILE A N 1
ATOM 749 C CA . ILE A 1 88 ? -1.977 -5.723 -3.809 1.00 98.31 88 ILE A CA 1
ATOM 750 C C . ILE A 1 88 ? -1.047 -6.702 -3.080 1.00 98.31 88 ILE A C 1
ATOM 752 O O . ILE A 1 88 ? 0.057 -6.275 -2.732 1.00 98.31 88 ILE A O 1
ATOM 756 N N . PRO A 1 89 ? -1.372 -8.006 -2.923 1.00 97.44 89 PRO A N 1
ATOM 757 C CA . PRO A 1 89 ? -0.472 -8.936 -2.235 1.00 97.44 89 PRO A CA 1
ATOM 758 C C . PRO A 1 89 ? 0.907 -9.012 -2.903 1.00 97.44 89 PRO A C 1
ATOM 760 O O . PRO A 1 89 ? 1.941 -9.071 -2.244 1.00 97.44 89 PRO A O 1
ATOM 763 N N . LYS A 1 90 ? 0.947 -8.932 -4.238 1.00 97.69 90 LYS A N 1
ATOM 764 C CA . LYS A 1 90 ? 2.194 -8.994 -5.015 1.00 97.69 90 LYS A CA 1
ATOM 765 C C . LYS A 1 90 ? 3.024 -7.718 -4.897 1.00 97.69 90 LYS A C 1
ATOM 767 O O . LYS A 1 90 ? 4.226 -7.774 -5.151 1.00 97.69 90 LYS A O 1
ATOM 772 N N . LEU A 1 91 ? 2.400 -6.595 -4.545 1.00 97.69 91 LEU A N 1
ATOM 773 C CA . LEU A 1 91 ? 3.064 -5.309 -4.354 1.00 97.69 91 LEU A CA 1
ATOM 774 C C . LEU A 1 91 ? 3.595 -5.121 -2.925 1.00 97.69 91 LEU A C 1
ATOM 776 O O . LEU A 1 91 ? 4.558 -4.376 -2.749 1.00 97.69 91 LEU A O 1
ATOM 780 N N . LEU A 1 92 ? 3.047 -5.824 -1.921 1.00 96.56 92 LEU A N 1
ATOM 781 C CA . LEU A 1 92 ? 3.469 -5.682 -0.517 1.00 96.56 92 LEU A CA 1
ATOM 782 C C . LEU A 1 92 ? 4.956 -5.974 -0.282 1.00 96.56 92 LEU A C 1
ATOM 784 O O . LEU A 1 92 ? 5.572 -5.364 0.589 1.00 96.56 92 LEU A O 1
ATOM 788 N N . LYS A 1 93 ? 5.570 -6.851 -1.083 1.00 94.00 93 LYS A N 1
ATOM 789 C CA . LYS A 1 93 ? 7.014 -7.122 -0.993 1.00 94.00 93 LYS A CA 1
ATOM 790 C C . LYS A 1 93 ? 7.900 -5.915 -1.323 1.00 94.00 93 LYS A C 1
ATOM 792 O O . LYS A 1 93 ? 9.066 -5.923 -0.952 1.00 94.00 93 LYS A O 1
ATOM 797 N N . TYR A 1 94 ? 7.375 -4.912 -2.032 1.00 95.56 94 TYR A N 1
ATOM 798 C CA . TYR A 1 94 ? 8.115 -3.697 -2.378 1.00 95.56 94 TYR A CA 1
ATOM 799 C C . TYR A 1 94 ? 7.934 -2.578 -1.351 1.00 95.56 94 TYR A C 1
ATOM 801 O O . TYR A 1 94 ? 8.623 -1.567 -1.437 1.00 95.56 94 TYR A O 1
ATOM 809 N N . VAL A 1 95 ? 7.000 -2.730 -0.403 1.00 95.31 95 VAL A N 1
ATOM 810 C CA . VAL A 1 95 ? 6.804 -1.769 0.690 1.00 95.31 95 VAL A CA 1
ATOM 811 C C . VAL A 1 95 ? 8.101 -1.694 1.484 1.00 95.31 95 VAL A C 1
ATOM 813 O O . VAL A 1 95 ? 8.540 -2.753 1.930 1.00 95.31 95 VAL A O 1
ATOM 816 N N . PRO A 1 96 ? 8.707 -0.514 1.687 1.00 92.62 96 PRO A N 1
ATOM 817 C CA . PRO A 1 96 ? 9.929 -0.419 2.471 1.00 92.62 96 PRO A CA 1
ATOM 818 C C . PRO A 1 96 ? 9.714 -0.876 3.910 1.00 92.62 96 PRO A C 1
ATOM 820 O O . PRO A 1 96 ? 8.652 -0.656 4.501 1.00 92.62 96 PRO A O 1
ATOM 823 N N . SER A 1 97 ? 10.725 -1.545 4.434 1.00 92.38 97 SER A N 1
ATOM 824 C CA . SER A 1 97 ? 10.883 -1.902 5.832 1.00 92.38 97 SER A CA 1
ATOM 825 C C . SER A 1 97 ? 11.071 -0.656 6.702 1.00 92.38 97 SER A C 1
ATOM 827 O O . SER A 1 97 ? 11.330 0.441 6.213 1.00 92.38 97 SER A O 1
ATOM 829 N N . ASP A 1 98 ? 10.929 -0.824 8.013 1.00 89.69 98 ASP A N 1
ATOM 830 C CA . ASP A 1 98 ? 11.266 0.213 8.992 1.00 89.69 98 ASP A CA 1
ATOM 831 C C . ASP A 1 98 ? 12.794 0.323 9.192 1.00 89.69 98 ASP A C 1
ATOM 833 O O . ASP A 1 98 ? 13.265 1.265 9.828 1.00 89.69 98 ASP A O 1
ATOM 837 N N . ASN A 1 99 ? 13.559 -0.658 8.691 1.00 85.00 99 ASN A N 1
ATOM 838 C CA . ASN A 1 99 ? 15.013 -0.731 8.769 1.00 85.00 99 ASN A CA 1
ATOM 839 C C . ASN A 1 99 ? 15.606 -0.957 7.374 1.00 85.00 99 ASN A C 1
ATOM 841 O O . ASN A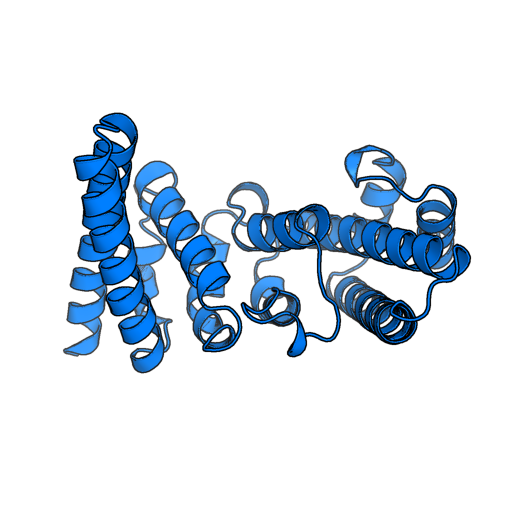 1 99 ? 15.701 -2.099 6.928 1.00 85.00 99 ASN A O 1
ATOM 845 N N . ASP A 1 100 ? 16.062 0.121 6.736 1.00 73.94 100 ASP A N 1
ATOM 846 C CA . ASP A 1 100 ? 16.529 0.146 5.343 1.00 73.94 100 ASP A CA 1
ATOM 847 C C . ASP A 1 100 ? 17.578 -0.929 4.987 1.00 73.94 100 ASP A C 1
ATOM 849 O O . ASP A 1 100 ? 17.673 -1.332 3.827 1.00 73.94 100 ASP A O 1
ATOM 853 N N . ASP A 1 101 ? 18.335 -1.437 5.967 1.00 75.69 101 ASP A N 1
ATOM 854 C CA . ASP A 1 101 ? 19.319 -2.516 5.786 1.00 75.69 101 ASP A CA 1
ATOM 855 C C . ASP A 1 101 ? 18.690 -3.879 5.419 1.00 75.69 101 ASP A C 1
ATOM 857 O O . ASP A 1 101 ? 19.383 -4.778 4.928 1.00 75.69 101 ASP A O 1
ATOM 861 N N . GLU A 1 102 ? 17.393 -4.067 5.675 1.00 77.50 102 GLU A N 1
ATOM 862 C CA . GLU A 1 102 ? 16.665 -5.310 5.388 1.00 77.50 102 GLU A CA 1
ATOM 863 C C . GLU A 1 102 ? 16.162 -5.389 3.941 1.00 77.50 102 GLU A C 1
ATOM 865 O O . GLU A 1 102 ? 15.853 -6.484 3.453 1.00 77.50 102 GLU A O 1
ATOM 870 N N . ASP A 1 103 ? 16.102 -4.257 3.238 1.00 84.62 103 ASP A N 1
ATOM 871 C CA . ASP A 1 103 ? 15.558 -4.192 1.891 1.00 84.62 103 ASP A CA 1
ATOM 872 C C . ASP A 1 103 ? 16.628 -4.314 0.808 1.00 84.62 103 ASP A C 1
ATOM 874 O O . ASP A 1 103 ? 17.788 -3.923 0.934 1.00 84.62 103 ASP A O 1
ATOM 878 N N . LEU A 1 104 ? 16.210 -4.854 -0.338 1.00 85.81 104 LEU A N 1
ATOM 879 C CA . LEU A 1 104 ? 17.060 -4.877 -1.523 1.00 85.81 104 LEU A CA 1
ATOM 880 C C . LEU A 1 104 ? 17.284 -3.464 -2.080 1.00 85.81 104 LEU A C 1
ATOM 882 O O . LEU A 1 104 ? 18.325 -3.214 -2.692 1.00 85.81 104 LEU A O 1
ATOM 886 N N . VAL A 1 105 ? 16.296 -2.587 -1.895 1.00 85.69 105 VAL A N 1
ATOM 887 C CA . VAL A 1 105 ? 16.311 -1.194 -2.326 1.00 85.69 105 VAL A CA 1
ATOM 888 C C . VAL A 1 105 ? 15.932 -0.299 -1.150 1.00 85.69 105 VAL A C 1
ATOM 890 O O . VAL A 1 105 ? 14.820 -0.412 -0.642 1.00 85.69 105 VAL A O 1
ATOM 893 N N . CYS A 1 106 ? 16.810 0.632 -0.792 1.00 83.19 106 CYS A N 1
ATOM 894 C CA . CYS A 1 106 ? 16.495 1.771 0.064 1.00 83.19 106 CYS A CA 1
ATOM 895 C C . CYS A 1 106 ? 15.706 2.788 -0.777 1.00 83.19 106 CYS A C 1
ATOM 897 O O . CYS A 1 106 ? 16.273 3.467 -1.638 1.00 83.19 106 CYS A O 1
ATOM 899 N N . MET A 1 107 ? 14.379 2.804 -0.623 1.00 85.25 107 MET A N 1
ATOM 900 C CA . MET A 1 107 ? 13.508 3.705 -1.379 1.00 85.25 107 MET A CA 1
ATOM 901 C C . MET A 1 107 ? 13.331 5.029 -0.646 1.00 85.25 107 MET A C 1
ATOM 903 O O . MET A 1 107 ? 12.751 5.069 0.435 1.00 85.25 107 MET A O 1
ATOM 907 N N . GLU A 1 108 ? 13.718 6.115 -1.304 1.00 80.75 108 GLU A N 1
ATOM 908 C CA . GLU A 1 108 ? 13.373 7.469 -0.877 1.00 80.75 108 GLU A CA 1
ATOM 909 C C . GLU A 1 108 ? 11.848 7.699 -0.893 1.00 80.75 108 GLU A C 1
ATOM 911 O O . GLU A 1 108 ? 11.100 7.025 -1.617 1.00 80.75 108 GLU A O 1
ATOM 916 N N . ASP A 1 109 ? 11.376 8.697 -0.140 1.00 78.69 109 ASP A N 1
ATOM 917 C CA . ASP A 1 109 ? 9.944 8.993 0.027 1.00 78.69 109 ASP A CA 1
ATOM 918 C C . ASP A 1 109 ? 9.210 9.188 -1.308 1.00 78.69 109 ASP A C 1
ATOM 920 O O . ASP A 1 109 ? 8.133 8.633 -1.510 1.00 78.69 109 ASP A O 1
ATOM 924 N N . TYR A 1 110 ? 9.819 9.868 -2.283 1.00 80.38 110 TYR A N 1
ATOM 925 C CA . TYR A 1 110 ? 9.203 10.092 -3.599 1.00 80.38 110 TYR A CA 1
ATOM 926 C C . TYR A 1 110 ? 8.980 8.808 -4.416 1.00 80.38 110 TYR A C 1
ATOM 928 O O . TYR A 1 110 ? 8.219 8.836 -5.379 1.00 80.38 110 TYR A O 1
ATOM 936 N N . SER A 1 111 ? 9.629 7.697 -4.053 1.00 85.12 111 SER A N 1
ATOM 937 C CA . SER A 1 111 ? 9.415 6.380 -4.669 1.00 85.12 111 SER A CA 1
ATOM 938 C C . SER A 1 111 ? 8.541 5.470 -3.806 1.00 85.12 111 SER A C 1
ATOM 940 O O . SER A 1 111 ? 7.753 4.684 -4.337 1.00 85.12 111 SER A O 1
ATOM 942 N N . SER A 1 112 ? 8.644 5.578 -2.478 1.00 89.75 112 SER A N 1
ATOM 943 C CA . SER A 1 112 ? 7.859 4.750 -1.559 1.00 89.75 112 SER A CA 1
ATOM 944 C C . SER A 1 112 ? 6.422 5.247 -1.376 1.00 89.75 112 SER A C 1
ATOM 946 O O . SER A 1 112 ? 5.499 4.433 -1.303 1.00 89.75 112 SER A O 1
ATOM 948 N N . GLU A 1 113 ? 6.188 6.560 -1.359 1.00 90.81 113 GLU A N 1
ATOM 949 C CA . GLU A 1 113 ? 4.850 7.130 -1.195 1.00 90.81 113 GLU A CA 1
ATOM 950 C C . GLU A 1 113 ? 3.895 6.760 -2.339 1.00 90.81 113 GLU A C 1
ATOM 952 O O . GLU A 1 113 ? 2.782 6.331 -2.030 1.00 90.81 113 GLU A O 1
ATOM 957 N N . PRO A 1 114 ? 4.267 6.840 -3.636 1.00 92.19 114 PRO A N 1
ATOM 958 C CA . PRO A 1 114 ? 3.386 6.401 -4.721 1.00 92.19 114 PRO A CA 1
ATOM 959 C C . PRO A 1 114 ? 2.966 4.933 -4.603 1.00 92.19 114 PRO A C 1
ATOM 961 O O . PRO A 1 114 ? 1.809 4.604 -4.867 1.00 92.19 114 PRO A O 1
ATOM 964 N N . LEU A 1 115 ? 3.872 4.055 -4.153 1.00 95.94 115 LEU A N 1
ATOM 965 C CA . LEU A 1 115 ? 3.569 2.646 -3.904 1.00 95.94 115 LEU A CA 1
ATOM 966 C C . LEU A 1 115 ? 2.523 2.487 -2.794 1.00 95.94 115 LEU A C 1
ATOM 968 O O . LEU A 1 115 ? 1.498 1.837 -3.007 1.00 95.94 115 LEU A O 1
ATOM 972 N N . ILE A 1 116 ? 2.769 3.081 -1.621 1.00 95.56 116 ILE A N 1
ATOM 973 C CA . ILE A 1 116 ? 1.880 2.951 -0.456 1.00 95.56 116 ILE A CA 1
ATOM 974 C C . ILE A 1 116 ? 0.527 3.597 -0.736 1.00 95.56 116 ILE A C 1
ATOM 976 O O . ILE A 1 116 ? -0.506 2.949 -0.569 1.00 95.56 116 ILE A O 1
ATOM 980 N N . ASN A 1 117 ? 0.534 4.836 -1.228 1.00 94.69 117 ASN A N 1
ATOM 981 C CA . ASN A 1 117 ? -0.678 5.580 -1.556 1.00 94.69 117 ASN A CA 1
ATOM 982 C C . ASN A 1 117 ? -1.464 4.916 -2.684 1.00 94.69 117 ASN A C 1
ATOM 984 O O . ASN A 1 117 ? -2.683 5.039 -2.718 1.00 94.69 117 ASN A O 1
ATOM 988 N N . GLY A 1 118 ? -0.787 4.239 -3.615 1.00 95.94 118 GLY A N 1
ATOM 989 C CA . GLY A 1 118 ? -1.419 3.469 -4.678 1.00 95.94 118 GLY A CA 1
ATOM 990 C C . GLY A 1 118 ? -2.109 2.207 -4.163 1.00 95.94 118 GLY A C 1
ATOM 991 O O . GLY A 1 118 ? -3.268 1.987 -4.508 1.00 95.94 118 GLY A O 1
ATOM 992 N N . ILE A 1 119 ? -1.447 1.429 -3.292 1.00 97.31 119 ILE A N 1
ATOM 993 C CA . ILE A 1 119 ? -1.996 0.200 -2.682 1.00 97.31 119 ILE A CA 1
ATOM 994 C C . ILE A 1 119 ? -3.323 0.468 -1.957 1.00 97.31 119 ILE A C 1
ATOM 996 O O . ILE A 1 119 ? -4.247 -0.335 -2.071 1.00 97.31 119 ILE A O 1
ATOM 1000 N N . CYS A 1 120 ? -3.432 1.586 -1.233 1.00 96.00 120 CYS A N 1
ATOM 1001 C CA . CYS A 1 120 ? -4.636 1.954 -0.482 1.00 96.00 120 CYS A CA 1
ATOM 1002 C C . CYS A 1 120 ? -5.497 3.035 -1.159 1.00 96.00 120 CYS A C 1
ATOM 1004 O O . CYS A 1 120 ? -6.259 3.729 -0.490 1.00 96.00 120 CYS A O 1
ATOM 1006 N N . ASN A 1 121 ? -5.392 3.206 -2.483 1.00 95.62 121 ASN A N 1
ATOM 1007 C CA . ASN A 1 121 ? -6.133 4.256 -3.177 1.00 95.62 121 ASN A CA 1
ATOM 1008 C C . ASN A 1 121 ? -7.565 3.836 -3.539 1.00 95.62 121 ASN A C 1
ATOM 1010 O O . ASN A 1 121 ? -7.792 3.113 -4.518 1.00 95.62 121 ASN A O 1
ATOM 1014 N N . SER A 1 122 ? -8.554 4.402 -2.852 1.00 96.19 122 SER A N 1
ATOM 1015 C CA . SER A 1 122 ? -9.970 4.240 -3.205 1.00 96.19 122 SER A CA 1
ATOM 1016 C C . SER A 1 122 ? -10.327 4.737 -4.614 1.00 96.19 122 SER A C 1
ATOM 1018 O O . SER A 1 122 ? -11.284 4.240 -5.205 1.00 96.19 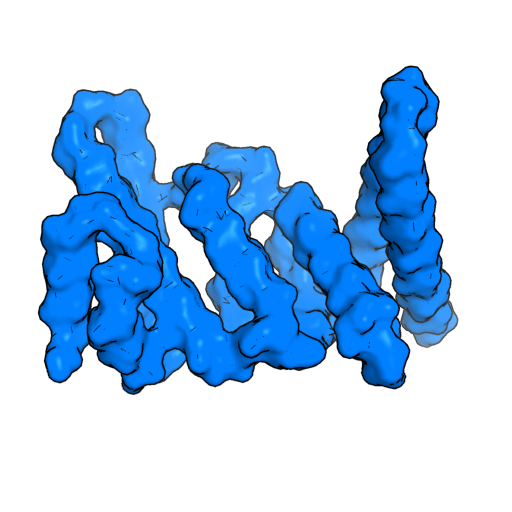122 SER A O 1
ATOM 1020 N N . ARG A 1 123 ? -9.553 5.654 -5.218 1.00 95.44 123 ARG A N 1
ATOM 1021 C CA . ARG A 1 123 ? -9.781 6.087 -6.612 1.00 95.44 123 ARG A CA 1
ATOM 1022 C C . ARG A 1 123 ? -9.358 5.042 -7.641 1.00 95.44 123 ARG A C 1
ATOM 1024 O O . ARG A 1 123 ? -9.916 5.043 -8.733 1.00 95.44 123 ARG A O 1
ATOM 1031 N N . TYR A 1 124 ? -8.385 4.186 -7.320 1.00 95.44 124 TYR A N 1
ATOM 1032 C CA . TYR A 1 124 ? -7.983 3.095 -8.212 1.00 95.44 124 TYR A CA 1
ATOM 1033 C C . TYR A 1 124 ? -8.845 1.855 -8.010 1.00 95.44 124 TYR A C 1
ATOM 1035 O O . TYR A 1 124 ? -9.253 1.242 -8.992 1.00 95.44 124 TYR A O 1
ATOM 1043 N N . PHE A 1 125 ? -9.140 1.502 -6.759 1.00 97.50 125 PHE A N 1
ATOM 1044 C CA . PHE A 1 125 ? -9.671 0.180 -6.417 1.00 97.50 125 PHE A CA 1
ATOM 1045 C C . PHE A 1 125 ? -11.055 0.193 -5.754 1.00 97.50 125 PHE A C 1
ATOM 1047 O O . PHE A 1 125 ? -11.580 -0.870 -5.421 1.00 97.50 125 PHE A O 1
ATOM 1054 N N . GLY A 1 126 ? -11.656 1.367 -5.535 1.00 97.19 126 GLY A N 1
ATOM 1055 C CA . GLY A 1 126 ? -12.901 1.484 -4.776 1.00 97.19 126 GLY A CA 1
ATOM 1056 C C . GLY A 1 126 ? -12.743 0.942 -3.355 1.00 97.19 126 GLY A C 1
ATOM 1057 O O . GLY A 1 126 ? -11.674 1.040 -2.765 1.00 97.19 126 GLY A O 1
ATOM 1058 N N . GLU A 1 127 ? -13.793 0.342 -2.801 1.00 97.81 127 GLU A N 1
ATOM 1059 C CA . GLU A 1 127 ? -13.725 -0.307 -1.483 1.00 97.81 127 GLU A CA 1
ATOM 1060 C C . GLU A 1 127 ? -12.990 -1.657 -1.502 1.00 97.81 127 GLU A C 1
ATOM 1062 O O . GLU A 1 127 ? -12.615 -2.167 -0.448 1.00 97.81 127 GLU A O 1
ATOM 1067 N N . SER A 1 128 ? -12.747 -2.236 -2.684 1.00 97.81 128 SER A N 1
ATOM 1068 C CA . SER A 1 128 ? -12.216 -3.596 -2.831 1.00 97.81 128 SER A CA 1
ATOM 1069 C C . SER A 1 128 ? -10.746 -3.745 -2.430 1.00 97.81 128 SER A C 1
ATOM 1071 O O . SER A 1 128 ? -10.313 -4.867 -2.177 1.00 97.81 128 SER A O 1
ATOM 1073 N N . TYR A 1 129 ? -9.979 -2.653 -2.306 1.00 98.44 129 TYR A N 1
ATOM 1074 C CA . TYR A 1 129 ? -8.611 -2.752 -1.776 1.00 98.44 129 TYR A CA 1
ATOM 1075 C C . TYR A 1 129 ? -8.591 -3.150 -0.298 1.00 98.44 129 TYR A C 1
ATOM 1077 O O . TYR A 1 129 ? -7.648 -3.799 0.139 1.00 98.44 129 TYR A O 1
ATOM 1085 N N . ILE A 1 130 ? -9.615 -2.769 0.476 1.00 98.69 130 ILE A N 1
ATOM 1086 C CA . ILE A 1 130 ? -9.675 -3.021 1.920 1.00 98.69 130 ILE A CA 1
ATOM 1087 C C . ILE A 1 130 ? -9.704 -4.524 2.218 1.00 98.69 130 ILE A C 1
ATOM 1089 O O . ILE A 1 130 ? -8.807 -4.988 2.920 1.00 98.69 130 ILE A O 1
ATOM 1093 N N . PRO A 1 131 ? -10.663 -5.321 1.699 1.00 98.25 131 PRO A N 1
ATOM 1094 C CA . PRO A 1 131 ? -10.667 -6.757 1.951 1.00 98.25 131 PRO A CA 1
ATOM 1095 C C . PRO A 1 131 ? -9.410 -7.446 1.411 1.00 98.25 131 PRO A C 1
ATOM 1097 O O . PRO A 1 131 ? -8.887 -8.335 2.077 1.00 98.25 131 PRO A O 1
ATOM 1100 N N . GLU A 1 132 ? -8.883 -7.028 0.257 1.00 98.25 132 GLU A N 1
ATOM 1101 C CA . GLU A 1 132 ? -7.644 -7.596 -0.284 1.00 98.25 132 GLU A CA 1
ATOM 1102 C C . GLU A 1 132 ? -6.450 -7.330 0.644 1.00 98.25 132 GLU A C 1
ATOM 1104 O O . GLU A 1 132 ? -5.696 -8.241 0.977 1.00 98.25 132 GLU A O 1
ATOM 1109 N N . LEU A 1 133 ? -6.317 -6.098 1.139 1.00 97.94 133 LEU A N 1
ATOM 1110 C CA . LEU A 1 133 ? -5.248 -5.725 2.052 1.00 97.94 133 LEU A CA 1
ATOM 1111 C C . LEU A 1 133 ? -5.395 -6.424 3.407 1.00 97.94 133 LEU A C 1
ATOM 1113 O O . LEU A 1 133 ? -4.401 -6.886 3.957 1.00 97.94 133 LEU A O 1
ATOM 1117 N N . LEU A 1 134 ? -6.612 -6.576 3.938 1.00 98.31 134 LEU A N 1
ATOM 1118 C CA . LEU A 1 134 ? -6.849 -7.293 5.198 1.00 98.31 134 LEU A CA 1
ATOM 1119 C C . LEU A 1 134 ? -6.363 -8.750 5.158 1.00 98.31 134 LEU A C 1
ATOM 1121 O O . LEU A 1 134 ? -5.852 -9.235 6.172 1.00 98.31 134 LEU A O 1
ATOM 1125 N N . HIS A 1 135 ? -6.452 -9.424 4.005 1.00 97.12 135 HIS A N 1
ATOM 1126 C CA . HIS A 1 135 ? -5.923 -10.782 3.845 1.00 97.12 135 HIS A CA 1
ATOM 1127 C C . HIS A 1 135 ? -4.404 -10.848 4.045 1.00 97.12 135 HIS A C 1
ATOM 1129 O O . HIS A 1 135 ? -3.906 -11.768 4.698 1.00 97.12 135 HIS A O 1
ATOM 1135 N N . CYS A 1 136 ? -3.659 -9.884 3.502 1.00 97.44 136 CYS A N 1
ATOM 1136 C CA . CYS A 1 136 ? -2.200 -9.960 3.375 1.00 97.44 136 CYS A CA 1
ATOM 1137 C C . CYS A 1 136 ? -1.428 -8.946 4.235 1.00 97.44 136 CYS A C 1
ATOM 1139 O O . CYS A 1 136 ? -0.209 -9.034 4.324 1.00 97.44 136 CYS A O 1
ATOM 1141 N N . ILE A 1 137 ? -2.090 -8.038 4.963 1.00 97.31 137 ILE A N 1
ATOM 1142 C CA . ILE A 1 137 ? -1.418 -6.986 5.755 1.00 97.31 137 ILE A CA 1
ATOM 1143 C C . ILE A 1 137 ? -0.450 -7.537 6.812 1.00 97.31 137 ILE A C 1
ATOM 1145 O O . ILE A 1 137 ? 0.523 -6.887 7.185 1.00 97.31 137 ILE A O 1
ATOM 1149 N N . HIS A 1 138 ? -0.692 -8.759 7.286 1.00 96.38 138 HIS A N 1
ATOM 1150 C CA . HIS A 1 138 ? 0.183 -9.452 8.227 1.00 96.38 138 HIS A CA 1
ATOM 1151 C C . HIS A 1 138 ? 1.578 -9.755 7.644 1.00 96.38 138 HIS A C 1
ATOM 1153 O O . HIS A 1 138 ? 2.523 -9.891 8.418 1.00 96.38 138 HIS A O 1
ATOM 1159 N N . GLU A 1 139 ? 1.721 -9.830 6.315 1.00 96.44 139 GLU A N 1
ATOM 1160 C CA . GLU A 1 139 ? 2.994 -10.075 5.617 1.00 96.44 139 GLU A CA 1
ATOM 1161 C C . GLU A 1 139 ? 3.991 -8.921 5.788 1.00 96.44 139 GLU A C 1
ATOM 1163 O O . GLU A 1 139 ? 5.197 -9.105 5.631 1.00 96.44 139 GLU A O 1
ATOM 1168 N N . LEU A 1 140 ? 3.506 -7.733 6.159 1.00 95.88 140 LEU A N 1
ATOM 1169 C CA . LEU A 1 140 ? 4.355 -6.586 6.463 1.00 95.88 140 LEU A CA 1
ATOM 1170 C C . LEU A 1 140 ? 4.996 -6.674 7.851 1.00 95.88 140 LEU A C 1
ATOM 1172 O O 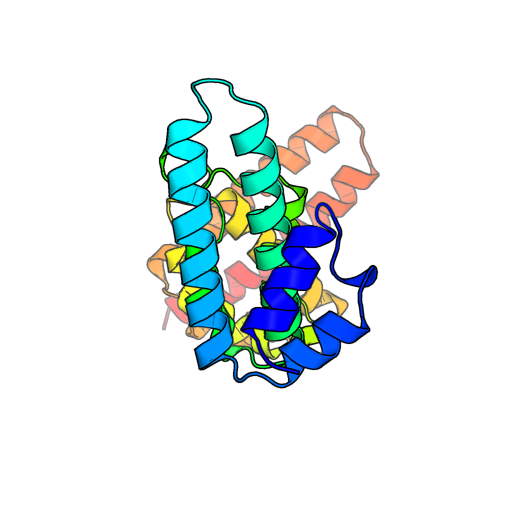. LEU A 1 140 ? 5.914 -5.916 8.139 1.00 95.88 140 LEU A O 1
ATOM 1176 N N . LEU A 1 141 ? 4.558 -7.581 8.728 1.00 94.38 141 LEU A N 1
ATOM 1177 C CA . LEU A 1 141 ? 5.104 -7.682 10.079 1.00 94.38 141 LEU A CA 1
ATOM 1178 C C . LEU A 1 141 ? 6.219 -8.732 10.198 1.00 94.38 141 LEU A C 1
ATOM 1180 O O . LEU A 1 141 ? 6.081 -9.837 9.678 1.00 94.38 141 LEU A O 1
ATOM 1184 N N . PRO A 1 142 ? 7.270 -8.463 10.999 1.00 92.62 142 PRO A N 1
ATOM 1185 C CA . PRO A 1 142 ? 7.543 -7.213 11.724 1.00 92.62 142 PRO A CA 1
ATOM 1186 C C . PRO A 1 142 ? 8.257 -6.142 10.878 1.00 92.62 142 PRO A C 1
ATOM 1188 O O . PRO A 1 142 ? 8.489 -5.053 11.388 1.00 92.62 142 PRO A O 1
ATOM 1191 N N . ARG A 1 143 ? 8.602 -6.464 9.625 1.00 93.00 143 ARG A N 1
ATOM 1192 C CA . ARG A 1 143 ? 9.524 -5.715 8.760 1.00 93.00 143 ARG A CA 1
ATOM 1193 C C . ARG A 1 143 ? 9.133 -4.251 8.517 1.00 93.00 143 ARG A C 1
ATOM 1195 O O . ARG A 1 143 ? 10.004 -3.401 8.515 1.00 93.00 143 ARG A O 1
ATOM 1202 N N . ALA A 1 144 ? 7.856 -3.960 8.285 1.00 94.50 144 ALA A N 1
ATOM 1203 C CA . ALA A 1 144 ? 7.334 -2.664 7.840 1.00 94.50 144 ALA A CA 1
ATOM 1204 C C . ALA A 1 144 ? 6.137 -2.227 8.708 1.00 94.50 144 ALA A C 1
ATOM 1206 O O . ALA A 1 144 ? 5.007 -2.034 8.234 1.00 94.50 144 ALA A O 1
ATOM 1207 N N . THR A 1 145 ? 6.355 -2.149 10.019 1.00 95.06 145 THR A N 1
ATOM 1208 C CA . THR A 1 145 ? 5.319 -1.856 11.014 1.00 95.06 145 THR A CA 1
ATOM 1209 C C . THR A 1 145 ? 4.792 -0.425 10.874 1.00 95.06 145 THR A C 1
ATOM 1211 O O . THR A 1 145 ? 3.580 -0.207 10.959 1.00 95.06 145 THR A O 1
ATOM 1214 N N . GLU A 1 146 ? 5.653 0.551 10.588 1.00 93.12 146 GLU A N 1
ATOM 1215 C CA . GLU A 1 146 ? 5.242 1.950 10.431 1.00 93.12 146 GLU A CA 1
ATOM 1216 C C . GLU A 1 146 ? 4.358 2.140 9.194 1.00 93.12 146 GLU A C 1
ATOM 1218 O O . GLU A 1 146 ? 3.292 2.762 9.269 1.00 93.12 146 GLU A O 1
ATOM 1223 N N . LYS A 1 147 ? 4.741 1.521 8.069 1.00 95.25 147 LYS A N 1
ATOM 1224 C CA . LYS A 1 147 ? 3.938 1.529 6.836 1.00 95.25 147 LYS A CA 1
ATOM 1225 C C . LYS A 1 147 ? 2.616 0.781 7.025 1.00 95.25 147 LYS A C 1
ATOM 1227 O O . LYS A 1 147 ? 1.584 1.233 6.532 1.00 95.25 147 LYS A O 1
ATOM 1232 N N . THR A 1 148 ? 2.612 -0.295 7.816 1.00 97.19 148 THR A N 1
ATOM 1233 C CA . THR A 1 148 ? 1.380 -0.998 8.214 1.00 97.19 148 THR A CA 1
ATOM 1234 C C . THR A 1 148 ? 0.405 -0.064 8.931 1.00 97.19 148 THR A C 1
ATOM 1236 O O . THR A 1 148 ? -0.781 -0.057 8.604 1.00 97.19 148 THR A O 1
ATOM 1239 N N . TYR A 1 149 ? 0.871 0.770 9.866 1.00 96.06 149 TYR A N 1
ATOM 1240 C CA . TYR A 1 149 ? -0.005 1.744 10.531 1.00 96.06 149 TYR A CA 1
ATOM 1241 C C . TYR A 1 149 ? -0.548 2.798 9.570 1.00 96.06 149 TYR A C 1
ATOM 1243 O O . TYR A 1 149 ? -1.725 3.140 9.671 1.00 96.06 149 TYR A O 1
ATOM 1251 N N . GLY A 1 150 ? 0.268 3.274 8.625 1.00 95.44 150 GLY A N 1
ATOM 1252 C CA . GLY A 1 150 ? -0.192 4.173 7.563 1.00 95.44 150 GLY A CA 1
ATOM 1253 C C . GLY A 1 150 ? -1.320 3.556 6.731 1.00 95.44 150 GLY A C 1
ATOM 1254 O O . GLY A 1 150 ? -2.347 4.190 6.508 1.00 95.44 150 GLY A O 1
ATOM 1255 N N . LEU A 1 151 ? -1.185 2.283 6.360 1.00 97.31 151 LEU A N 1
ATOM 1256 C CA . LEU A 1 151 ? -2.216 1.548 5.627 1.00 97.31 151 LEU A CA 1
ATOM 1257 C C . LEU A 1 151 ? -3.507 1.364 6.441 1.00 97.31 151 LEU A C 1
ATOM 1259 O O . LEU A 1 151 ? -4.593 1.630 5.926 1.00 97.31 151 LEU A O 1
ATOM 1263 N N . ILE A 1 152 ? -3.410 0.965 7.718 1.00 97.50 152 ILE A N 1
ATOM 1264 C CA . ILE A 1 152 ? -4.580 0.890 8.614 1.00 97.50 152 ILE A CA 1
ATOM 1265 C C . ILE A 1 152 ? -5.242 2.264 8.736 1.00 97.50 152 ILE A C 1
ATOM 1267 O O . ILE A 1 152 ? -6.465 2.358 8.701 1.00 97.50 152 ILE A O 1
ATOM 1271 N N . PHE A 1 153 ? -4.452 3.329 8.870 1.00 96.19 153 PHE A N 1
ATOM 1272 C CA . PHE A 1 153 ? -4.962 4.689 8.972 1.00 96.19 153 PHE A CA 1
ATOM 1273 C C . PHE A 1 153 ? -5.792 5.079 7.746 1.00 96.19 153 PHE A C 1
ATOM 1275 O O . PHE A 1 153 ? -6.910 5.572 7.912 1.00 96.19 153 PHE A O 1
ATOM 1282 N N . THR A 1 154 ? -5.299 4.808 6.533 1.00 97.31 154 THR A N 1
ATOM 1283 C CA . THR A 1 154 ? -6.068 5.051 5.303 1.00 97.31 154 THR A CA 1
ATOM 1284 C C . THR A 1 154 ? -7.346 4.221 5.274 1.00 97.31 154 THR A C 1
ATOM 1286 O O . THR A 1 154 ? -8.411 4.770 5.009 1.00 97.31 154 THR A O 1
ATOM 1289 N N . MET A 1 155 ? -7.288 2.937 5.650 1.00 98.19 155 MET A N 1
ATOM 1290 C CA . MET A 1 155 ? -8.493 2.102 5.723 1.00 98.19 155 MET A CA 1
ATOM 1291 C C . MET A 1 155 ? -9.519 2.634 6.729 1.00 98.19 155 MET A C 1
ATOM 1293 O O . MET A 1 155 ? -10.711 2.592 6.447 1.00 98.19 155 MET A O 1
ATOM 1297 N N . LEU A 1 156 ? -9.093 3.152 7.889 1.00 97.88 156 LEU A N 1
ATOM 1298 C CA . LEU A 1 156 ? -9.999 3.806 8.841 1.00 97.88 156 LEU A CA 1
ATOM 1299 C C . LEU A 1 156 ? -10.634 5.050 8.218 1.00 97.88 156 LEU A C 1
ATOM 1301 O O . LEU A 1 156 ? -11.844 5.239 8.323 1.00 97.88 156 LEU A O 1
ATOM 1305 N N . TYR A 1 157 ? -9.824 5.914 7.607 1.00 96.94 157 TYR A N 1
ATOM 1306 C CA . TYR A 1 157 ? -10.316 7.130 6.971 1.00 96.94 157 TYR A CA 1
ATOM 1307 C C . TYR A 1 157 ? -11.364 6.795 5.910 1.00 96.94 157 TYR A C 1
ATOM 1309 O O . TYR A 1 157 ? -12.503 7.242 6.020 1.00 96.94 157 TYR A O 1
ATOM 1317 N N . ASP A 1 158 ? -11.023 5.915 4.975 1.00 98.00 158 ASP A N 1
ATOM 1318 C CA . ASP A 1 158 ? -11.914 5.507 3.898 1.00 98.00 158 ASP A CA 1
ATOM 1319 C C . ASP A 1 158 ? -13.178 4.837 4.430 1.00 98.00 158 ASP A C 1
ATOM 1321 O O . ASP A 1 158 ? -14.276 5.209 4.032 1.00 98.00 158 ASP A O 1
ATOM 1325 N N . ASN A 1 159 ? -13.058 3.918 5.388 1.00 98.25 159 ASN A N 1
ATOM 1326 C CA . ASN A 1 159 ? -14.203 3.227 5.974 1.00 98.25 159 ASN A CA 1
ATOM 1327 C C . ASN A 1 159 ? -15.197 4.178 6.662 1.00 98.25 159 ASN A C 1
ATOM 1329 O O . ASN A 1 159 ? -16.407 4.004 6.542 1.00 98.25 159 ASN A O 1
ATOM 1333 N N . PHE A 1 160 ? -14.705 5.174 7.403 1.00 97.69 160 PHE A N 1
ATOM 1334 C CA . PHE A 1 160 ? -15.570 6.069 8.175 1.00 97.69 160 PHE A CA 1
ATOM 1335 C C . PHE A 1 160 ? -15.989 7.341 7.426 1.00 97.69 160 PHE A C 1
ATOM 1337 O O . PHE A 1 160 ? -16.998 7.925 7.813 1.00 97.69 160 PHE A O 1
ATOM 1344 N N . ASP A 1 161 ? -15.239 7.786 6.411 1.00 96.44 161 ASP A N 1
ATOM 1345 C CA . ASP A 1 161 ? -15.509 9.038 5.686 1.00 96.44 161 ASP A CA 1
ATOM 1346 C C . ASP A 1 161 ? -16.012 8.821 4.245 1.00 96.44 161 ASP A C 1
ATOM 1348 O O . ASP A 1 161 ? -16.887 9.569 3.810 1.00 96.44 161 ASP A O 1
ATOM 1352 N N . TYR A 1 162 ? -15.527 7.813 3.506 1.00 96.19 162 TYR A N 1
ATOM 1353 C CA . TYR A 1 162 ? -15.934 7.578 2.105 1.00 96.19 162 TYR A CA 1
ATOM 1354 C C . TYR A 1 162 ? -16.886 6.397 1.922 1.00 96.19 162 TYR A C 1
ATOM 1356 O O . TYR A 1 162 ? -17.811 6.467 1.117 1.00 96.19 162 TYR A O 1
ATOM 1364 N N . PHE A 1 163 ? -16.682 5.327 2.681 1.00 97.94 163 PHE A N 1
ATOM 1365 C CA . PHE A 1 163 ? -17.438 4.079 2.613 1.00 97.94 163 PHE A CA 1
ATOM 1366 C C . PHE A 1 163 ? -18.311 3.902 3.855 1.00 97.94 163 PHE A C 1
ATOM 1368 O O . PHE A 1 163 ? -18.482 2.796 4.365 1.00 97.94 163 PHE A O 1
ATOM 1375 N N . PHE A 1 164 ? -18.866 5.011 4.358 1.00 96.31 164 PHE A N 1
ATOM 1376 C CA . PHE A 1 164 ? -19.636 5.015 5.599 1.00 96.31 164 PHE A CA 1
ATOM 1377 C C . PHE A 1 164 ? -20.850 4.073 5.547 1.00 96.31 164 PHE A C 1
ATOM 1379 O O . PHE A 1 164 ? -21.213 3.488 6.564 1.00 96.31 164 PHE A O 1
ATOM 1386 N N . GLU A 1 165 ? -21.468 3.908 4.378 1.00 97.06 165 GLU A N 1
ATOM 1387 C CA . GLU A 1 165 ? -22.646 3.050 4.209 1.00 97.06 165 GLU A CA 1
ATOM 1388 C C . GLU A 1 165 ? -22.292 1.558 4.166 1.00 97.06 165 GLU A C 1
ATOM 1390 O O . GLU A 1 165 ? -23.015 0.739 4.731 1.00 97.06 165 GLU A O 1
ATOM 1395 N N . THR A 1 166 ? -21.177 1.197 3.526 1.00 97.56 166 THR A N 1
ATOM 1396 C CA . THR A 1 166 ? -20.781 -0.205 3.309 1.00 97.56 166 THR A CA 1
ATOM 1397 C C . THR A 1 166 ? -19.839 -0.740 4.387 1.00 97.56 166 THR A C 1
ATOM 1399 O O . THR A 1 166 ? -19.796 -1.949 4.610 1.00 97.56 166 THR A O 1
ATOM 1402 N N . GLN A 1 167 ? -19.128 0.137 5.103 1.00 97.88 167 GLN A N 1
ATOM 1403 C CA . GLN A 1 167 ? -18.208 -0.190 6.200 1.00 97.88 167 GLN A CA 1
ATOM 1404 C C . GLN A 1 167 ? -17.247 -1.362 5.877 1.00 97.88 167 GLN A C 1
ATOM 1406 O O . GLN A 1 167 ? -17.129 -2.305 6.670 1.00 97.88 167 GLN A O 1
ATOM 1411 N N . PRO A 1 168 ? -16.545 -1.350 4.726 1.00 98.31 168 PRO A N 1
ATOM 1412 C CA . PRO A 1 168 ? -15.782 -2.491 4.222 1.00 98.31 168 PRO A CA 1
ATOM 1413 C C . PRO A 1 168 ? -14.686 -2.971 5.178 1.00 98.31 168 PRO A C 1
ATOM 1415 O O . PRO A 1 168 ? -14.409 -4.168 5.206 1.00 98.31 168 PRO A O 1
ATOM 1418 N N . LEU A 1 169 ? -14.089 -2.091 5.991 1.00 98.44 169 LEU A N 1
ATOM 1419 C CA . LEU A 1 169 ? -13.089 -2.496 6.983 1.00 98.44 169 LEU A CA 1
ATOM 1420 C C . LEU A 1 169 ? -13.725 -3.349 8.075 1.00 98.44 169 LEU A C 1
ATOM 1422 O O . LEU A 1 169 ? -13.198 -4.408 8.388 1.00 98.44 169 LEU A O 1
ATOM 1426 N N . ILE A 1 170 ? -14.861 -2.906 8.623 1.00 98.06 170 ILE A N 1
ATOM 1427 C CA . ILE A 1 170 ? -15.570 -3.601 9.705 1.00 98.06 170 ILE A CA 1
ATOM 1428 C C . ILE A 1 170 ? -16.182 -4.909 9.198 1.00 98.06 170 ILE A C 1
ATOM 1430 O O . ILE A 1 170 ? -16.024 -5.952 9.834 1.00 98.06 170 ILE A O 1
ATOM 1434 N N . GLN A 1 171 ? -16.840 -4.873 8.036 1.00 97.88 171 GLN A N 1
ATOM 1435 C CA . GLN A 1 171 ? -17.525 -6.040 7.475 1.00 97.88 171 GLN A CA 1
ATOM 1436 C C . GLN A 1 171 ? -16.562 -7.173 7.111 1.00 97.88 171 GLN A C 1
ATOM 1438 O O . GLN A 1 171 ? -16.965 -8.331 7.105 1.00 97.88 171 GLN A O 1
ATOM 1443 N N . ASN A 1 172 ? -15.290 -6.863 6.840 1.00 98.25 172 ASN A N 1
ATOM 1444 C CA . ASN A 1 172 ? -14.299 -7.827 6.362 1.00 98.25 172 ASN A CA 1
ATOM 1445 C C . ASN A 1 172 ? -13.210 -8.182 7.386 1.00 98.25 172 ASN A C 1
ATOM 1447 O O . ASN A 1 172 ? -12.215 -8.818 7.039 1.00 98.25 172 ASN A O 1
ATOM 1451 N N . LEU A 1 173 ? -13.395 -7.849 8.668 1.00 98.00 173 LEU A N 1
ATOM 1452 C CA . LEU A 1 173 ? -12.430 -8.191 9.723 1.00 98.00 173 LEU A CA 1
ATOM 1453 C C . LEU A 1 173 ? -12.194 -9.699 9.879 1.00 98.00 173 LEU A C 1
ATOM 1455 O O . LEU A 1 173 ? -11.160 -10.099 10.403 1.00 98.00 173 LEU A O 1
ATOM 1459 N N . TYR A 1 174 ? -13.110 -10.548 9.408 1.00 96.44 174 TYR A N 1
ATOM 1460 C CA . TYR A 1 174 ? -12.938 -12.004 9.415 1.00 96.44 174 TYR A CA 1
ATOM 1461 C C . TYR A 1 174 ? -11.819 -12.499 8.479 1.00 96.44 174 TYR A C 1
ATOM 1463 O O . TYR A 1 174 ? -11.364 -13.631 8.637 1.00 96.44 174 TYR A O 1
ATOM 1471 N N . LEU A 1 175 ? -11.358 -11.667 7.535 1.00 97.38 175 LEU A N 1
ATOM 1472 C CA . LEU A 1 175 ? -10.299 -12.003 6.572 1.00 97.38 175 LEU A CA 1
ATOM 1473 C C . LEU A 1 175 ? -8.891 -11.934 7.173 1.00 97.38 175 LEU A C 1
ATOM 1475 O O . LEU A 1 175 ? -7.942 -12.480 6.610 1.00 97.38 175 LEU A O 1
ATOM 1479 N N . VAL A 1 176 ? -8.730 -11.253 8.308 1.00 97.31 176 VAL A N 1
ATOM 1480 C CA . VAL A 1 176 ? -7.409 -10.994 8.883 1.00 97.31 176 VAL A CA 1
ATOM 1481 C C . VAL A 1 176 ? -6.831 -12.226 9.571 1.00 97.31 176 VAL A C 1
ATOM 1483 O O . VAL A 1 176 ? -7.530 -13.020 10.208 1.00 97.31 176 VAL A O 1
ATOM 1486 N N . GLN A 1 177 ? -5.503 -12.326 9.589 1.00 96.50 177 GLN A N 1
ATOM 1487 C CA . GLN A 1 177 ? -4.843 -13.267 10.488 1.00 96.50 177 GLN A CA 1
ATOM 1488 C C . GLN A 1 177 ? -4.950 -12.786 11.942 1.00 96.50 177 GLN A C 1
ATOM 1490 O O . GLN A 1 177 ? -4.161 -11.947 12.388 1.00 96.50 177 GLN A O 1
ATOM 1495 N N . LYS A 1 178 ? -5.910 -13.354 12.691 1.00 95.12 178 LYS A N 1
ATOM 1496 C CA . LYS A 1 178 ? -6.326 -12.916 14.041 1.00 95.12 178 LYS A CA 1
ATOM 1497 C C . LYS A 1 178 ? -5.154 -12.533 14.962 1.00 95.12 178 LYS A C 1
ATOM 1499 O O . LYS A 1 178 ? -5.148 -11.450 15.542 1.00 95.12 178 LYS A O 1
ATOM 1504 N N . LYS A 1 179 ? -4.132 -13.394 15.076 1.00 94.56 179 LYS A N 1
ATOM 1505 C CA . LYS A 1 179 ? -2.961 -13.161 15.947 1.00 94.56 179 LYS A CA 1
ATOM 1506 C C . LYS A 1 179 ? -2.196 -11.887 15.577 1.00 94.56 179 LYS A C 1
ATOM 1508 O O . LYS A 1 179 ? -1.858 -11.099 16.458 1.00 94.56 179 LYS A O 1
ATOM 1513 N N . TYR A 1 180 ? -1.895 -11.711 14.293 1.00 95.94 180 TYR A N 1
ATOM 1514 C CA . TYR A 1 180 ? -1.118 -10.574 13.806 1.00 95.94 180 TYR A CA 1
ATOM 1515 C C . TYR A 1 180 ? -1.944 -9.298 13.848 1.00 95.94 180 TYR A C 1
ATOM 1517 O O . TYR A 1 180 ? -1.467 -8.287 14.352 1.00 95.94 180 TYR A O 1
ATOM 1525 N N . PHE A 1 181 ? -3.204 -9.365 13.420 1.00 97.06 181 PHE A N 1
ATOM 1526 C CA . PHE A 1 181 ? -4.079 -8.202 13.415 1.00 97.06 181 PHE A CA 1
ATOM 1527 C C . PHE A 1 181 ? -4.342 -7.664 14.821 1.00 97.06 181 PHE A C 1
ATOM 1529 O O . PHE A 1 181 ? -4.238 -6.461 15.036 1.00 97.06 181 PHE A O 1
ATOM 1536 N N . LYS A 1 182 ? -4.542 -8.541 15.817 1.00 95.94 182 LYS A N 1
ATOM 1537 C CA . LYS A 1 182 ? -4.619 -8.125 17.226 1.00 95.94 182 LYS A CA 1
ATOM 1538 C C . LYS A 1 182 ? -3.395 -7.303 17.646 1.00 95.94 182 LYS A C 1
ATOM 1540 O O . LYS A 1 182 ? -3.545 -6.240 18.239 1.00 95.94 182 LYS A O 1
ATOM 1545 N N . LYS A 1 183 ? -2.193 -7.772 17.291 1.00 95.38 183 LYS A N 1
ATOM 1546 C CA . LYS A 1 183 ? -0.936 -7.069 17.582 1.00 95.38 183 LYS A CA 1
ATOM 1547 C C . LYS A 1 183 ? -0.859 -5.713 16.869 1.00 95.38 183 LYS A C 1
ATOM 1549 O O . LYS A 1 183 ? -0.421 -4.750 17.488 1.00 95.38 183 LYS A O 1
ATOM 1554 N N . ILE A 1 184 ? -1.303 -5.628 15.610 1.00 96.38 184 ILE A N 1
ATOM 1555 C CA . ILE A 1 184 ? -1.384 -4.357 14.866 1.00 96.38 184 ILE A CA 1
ATOM 1556 C C . ILE A 1 184 ? -2.276 -3.371 15.616 1.00 96.38 184 ILE A C 1
ATOM 1558 O O . ILE A 1 184 ? -1.841 -2.257 15.894 1.00 96.38 184 ILE A O 1
ATOM 1562 N N . LEU A 1 185 ? -3.496 -3.786 15.970 1.00 97.12 185 LEU A N 1
ATOM 1563 C CA . LEU A 1 185 ? -4.469 -2.929 16.647 1.00 97.12 185 LEU A CA 1
ATOM 1564 C C . LEU A 1 185 ? -3.948 -2.431 17.997 1.00 97.12 185 LEU A C 1
ATOM 1566 O O . LEU A 1 185 ? -3.964 -1.227 18.250 1.00 97.12 185 LEU A O 1
ATOM 1570 N N . ASP A 1 186 ? -3.469 -3.340 18.850 1.00 95.94 186 ASP A N 1
ATOM 1571 C CA . ASP A 1 186 ? -3.005 -2.994 20.196 1.00 95.94 186 ASP A CA 1
ATOM 1572 C C . ASP A 1 186 ? -1.810 -2.020 20.134 1.00 95.94 186 ASP A C 1
ATOM 1574 O O . ASP A 1 186 ? -1.805 -1.000 20.831 1.00 95.94 186 ASP A O 1
ATOM 1578 N N . ASN A 1 187 ? -0.841 -2.271 19.245 1.00 95.69 187 ASN A N 1
ATOM 1579 C CA . ASN A 1 187 ? 0.306 -1.380 19.077 1.00 95.69 187 ASN A CA 1
ATOM 1580 C C . ASN A 1 187 ? -0.088 -0.028 18.463 1.00 95.69 187 ASN A C 1
ATOM 1582 O O . ASN A 1 187 ? 0.406 1.016 18.893 1.00 95.69 187 ASN A O 1
ATOM 1586 N N . PHE A 1 188 ? -0.985 -0.021 17.473 1.00 96.44 188 PHE A N 1
ATOM 1587 C CA . PHE A 1 188 ? -1.407 1.215 16.821 1.00 96.44 188 PHE A CA 1
ATOM 1588 C C . PHE A 1 188 ? -2.194 2.117 17.780 1.00 96.44 188 PHE A C 1
ATOM 1590 O O . PHE A 1 188 ? -1.957 3.323 17.838 1.00 96.44 188 PHE A O 1
ATOM 1597 N N . ILE A 1 189 ? -3.056 1.531 18.615 1.00 97.31 189 ILE A N 1
ATOM 1598 C CA . ILE A 1 189 ? -3.748 2.239 19.701 1.00 97.31 189 ILE A CA 1
ATOM 1599 C C . ILE A 1 189 ? -2.751 2.844 20.687 1.00 97.31 189 ILE A C 1
ATOM 1601 O O . ILE A 1 189 ? -2.907 4.000 21.082 1.00 97.31 189 ILE A O 1
ATOM 1605 N N . GLN A 1 190 ? -1.726 2.088 21.090 1.00 96.50 190 GLN A N 1
ATOM 1606 C CA . GLN A 1 190 ? -0.687 2.608 21.979 1.00 96.50 190 GLN A CA 1
ATOM 1607 C C . GLN A 1 190 ? 0.031 3.806 21.346 1.00 96.50 190 GLN A C 1
ATOM 1609 O O . GLN A 1 190 ? 0.205 4.830 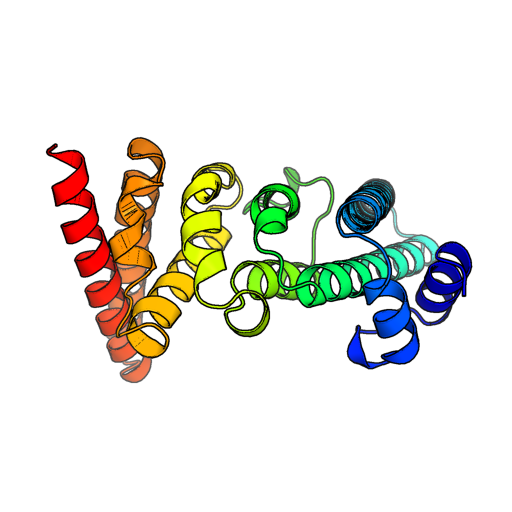22.007 1.00 96.50 190 GLN A O 1
ATOM 1614 N N . LYS A 1 191 ? 0.381 3.715 20.059 1.00 94.44 191 LYS A N 1
ATOM 1615 C CA . LYS A 1 191 ? 1.007 4.812 19.314 1.00 94.44 191 LYS A CA 1
ATOM 1616 C C . LYS A 1 191 ? 0.116 6.055 19.250 1.00 94.44 191 LYS A C 1
ATOM 1618 O O . LYS A 1 191 ? 0.589 7.158 19.512 1.00 94.44 191 LYS A O 1
ATOM 1623 N N . LEU A 1 192 ? -1.177 5.888 18.967 1.00 94.88 192 LEU A N 1
ATOM 1624 C CA . LEU A 1 192 ? -2.137 6.998 18.941 1.00 94.88 192 LEU A CA 1
ATOM 1625 C C . LEU A 1 192 ? -2.311 7.651 20.319 1.00 94.88 192 LEU A C 1
ATOM 1627 O O . LEU A 1 192 ? -2.432 8.872 20.395 1.00 94.88 192 LEU A O 1
ATOM 1631 N N . LYS A 1 193 ? -2.280 6.868 21.407 1.00 96.50 193 LYS A N 1
ATOM 1632 C CA . LYS A 1 193 ? -2.311 7.394 22.784 1.00 96.50 193 LYS A CA 1
ATOM 1633 C C . LYS A 1 193 ? -1.069 8.230 23.100 1.00 96.50 193 LYS A C 1
ATOM 1635 O O . LYS A 1 193 ? -1.212 9.333 23.614 1.00 96.50 193 LYS A O 1
ATOM 1640 N N . LEU A 1 194 ? 0.121 7.755 22.727 1.00 94.69 194 LEU A N 1
ATOM 1641 C CA . LEU A 1 194 ? 1.364 8.518 22.895 1.00 94.69 194 LEU A CA 1
ATOM 1642 C C . LEU A 1 194 ? 1.331 9.840 22.111 1.00 94.69 194 LEU A C 1
ATOM 1644 O O . LEU A 1 194 ? 1.600 10.894 22.682 1.00 94.69 194 LEU A O 1
ATOM 1648 N N . GLY A 1 195 ? 0.915 9.805 20.840 1.00 91.88 195 GLY A N 1
ATOM 1649 C CA . GLY A 1 195 ? 0.781 11.018 20.026 1.00 91.88 195 GLY A CA 1
ATOM 1650 C C . GLY A 1 195 ? -0.267 11.997 20.573 1.00 91.88 195 GLY A C 1
ATOM 1651 O O . GLY A 1 195 ? -0.060 13.210 20.556 1.00 91.88 195 GLY A O 1
ATOM 1652 N N . LEU A 1 196 ? -1.380 11.494 21.121 1.00 93.75 196 LEU A N 1
ATOM 1653 C CA . LEU A 1 196 ? -2.380 12.327 21.793 1.00 93.75 196 LEU A CA 1
ATOM 1654 C C . LEU A 1 196 ? -1.782 13.068 22.999 1.00 93.75 196 LEU A C 1
ATOM 1656 O O . LEU A 1 196 ? -2.009 14.272 23.136 1.00 93.75 196 LEU A O 1
ATOM 1660 N N . ASP A 1 197 ? -1.006 12.379 23.836 1.00 94.50 197 ASP A N 1
ATOM 1661 C CA . ASP A 1 197 ? -0.342 12.986 24.995 1.00 94.50 197 ASP A CA 1
ATOM 1662 C C . ASP A 1 197 ? 0.666 14.068 24.568 1.00 94.50 197 ASP A C 1
ATOM 1664 O O . ASP A 1 197 ? 0.765 15.122 25.203 1.00 94.50 197 ASP A O 1
ATOM 1668 N N . GLU A 1 198 ? 1.398 13.851 23.473 1.00 93.56 198 GLU A N 1
ATOM 1669 C CA . GLU A 1 198 ? 2.328 14.835 22.900 1.00 93.56 198 GLU A CA 1
ATOM 1670 C C . GLU A 1 198 ? 1.609 16.080 22.364 1.00 93.56 198 GLU A C 1
ATOM 1672 O O . GLU A 1 198 ? 2.025 17.212 22.644 1.00 93.56 198 GLU A O 1
ATOM 1677 N N . TYR A 1 199 ? 0.493 15.910 21.648 1.00 91.69 199 TYR A N 1
ATOM 1678 C CA . TYR A 1 199 ? -0.306 17.042 21.167 1.00 91.69 199 TYR A CA 1
ATOM 1679 C C . TYR A 1 199 ? -0.937 17.843 22.306 1.00 91.69 199 TYR A C 1
ATOM 1681 O O . TYR A 1 199 ? -1.001 19.072 22.232 1.00 91.69 199 TYR A O 1
ATOM 1689 N N . GLN A 1 200 ? -1.357 17.172 23.382 1.00 91.38 200 GLN A N 1
ATOM 1690 C CA . GLN A 1 200 ? -1.853 17.843 24.583 1.00 91.38 200 GLN A CA 1
ATOM 1691 C C . GLN A 1 200 ? -0.751 18.660 25.267 1.00 91.38 200 GLN A C 1
ATOM 1693 O O . GLN A 1 200 ? -0.976 19.821 25.605 1.00 91.38 200 GLN A O 1
ATOM 1698 N N . LYS A 1 201 ? 0.455 18.097 25.417 1.00 94.06 201 LYS A N 1
ATOM 1699 C CA . LYS A 1 201 ? 1.609 18.792 26.021 1.00 94.06 201 LYS A CA 1
ATOM 1700 C C . LYS A 1 201 ? 2.084 19.991 25.199 1.00 94.06 201 LYS A C 1
ATOM 1702 O O . LYS A 1 201 ? 2.550 20.973 25.769 1.00 94.06 201 LYS A O 1
ATOM 1707 N N . SER A 1 202 ? 1.970 19.912 23.876 1.00 91.94 202 SER A N 1
ATOM 1708 C CA . SER A 1 202 ? 2.363 20.984 22.951 1.00 91.94 202 SER A CA 1
ATOM 1709 C C . SER A 1 202 ? 1.256 22.010 22.674 1.00 91.94 202 SER A C 1
ATOM 1711 O O . SER A 1 202 ? 1.463 22.911 21.865 1.00 91.94 202 SER A O 1
ATOM 1713 N N . TYR A 1 203 ? 0.093 21.906 23.335 1.00 88.19 203 TYR A N 1
ATOM 1714 C CA . TYR A 1 203 ? -1.082 22.766 23.117 1.00 88.19 203 TYR A CA 1
ATOM 1715 C C . TYR A 1 203 ? -1.557 22.815 21.649 1.00 88.19 203 TYR A C 1
ATOM 1717 O O . TYR A 1 203 ? -2.163 23.793 21.201 1.00 88.19 203 TYR A O 1
ATOM 1725 N N . ASN A 1 204 ? -1.319 21.745 20.884 1.00 90.12 204 ASN A N 1
ATOM 1726 C CA . ASN A 1 204 ? -1.769 21.628 19.501 1.00 90.12 204 ASN A CA 1
ATOM 1727 C C . ASN A 1 204 ? -3.221 21.126 19.452 1.00 90.12 204 ASN A C 1
ATOM 1729 O O . ASN A 1 204 ? -3.482 19.935 19.266 1.00 90.12 204 ASN A O 1
ATOM 1733 N N . ASN A 1 205 ? -4.180 22.043 19.604 1.00 91.19 205 ASN A N 1
ATOM 1734 C CA . ASN A 1 205 ? -5.611 21.717 19.649 1.00 91.19 205 ASN A CA 1
ATOM 1735 C C . ASN A 1 205 ? -6.098 20.927 18.421 1.00 91.19 205 ASN A C 1
ATOM 1737 O O . ASN A 1 205 ? -6.882 19.990 18.569 1.00 91.19 205 ASN A O 1
ATOM 1741 N N . ASN A 1 206 ? -5.606 21.256 17.222 1.00 92.56 206 ASN A N 1
ATOM 1742 C CA . ASN A 1 206 ? -5.965 20.526 16.002 1.00 92.56 206 ASN A CA 1
ATOM 1743 C C . ASN A 1 206 ? -5.428 19.090 16.036 1.00 92.56 206 ASN A C 1
ATOM 1745 O O . ASN A 1 206 ? -6.168 18.152 15.740 1.00 92.56 206 ASN A O 1
ATOM 1749 N N . GLY A 1 207 ? -4.173 18.910 16.462 1.00 89.69 207 GLY A N 1
ATOM 1750 C CA . GLY A 1 207 ? -3.570 17.591 16.662 1.00 89.69 207 GLY A CA 1
ATOM 1751 C C . GLY A 1 207 ? -4.348 16.743 17.669 1.00 89.69 207 GLY A C 1
ATOM 1752 O O . GLY A 1 207 ? -4.629 15.577 17.401 1.00 89.69 207 GLY A O 1
ATOM 1753 N N . VAL A 1 208 ? -4.796 17.341 18.780 1.00 92.38 208 VAL A N 1
ATOM 1754 C CA . VAL A 1 208 ? -5.626 16.660 19.790 1.00 92.38 208 VAL A CA 1
ATOM 1755 C C . VAL A 1 208 ? -6.954 16.175 19.203 1.00 92.38 208 VAL A C 1
ATOM 1757 O O . VAL A 1 208 ? -7.344 15.034 19.454 1.00 92.38 208 VAL A O 1
ATOM 1760 N N . ILE A 1 209 ? -7.653 17.010 18.427 1.00 93.69 209 ILE A N 1
ATOM 1761 C CA . ILE A 1 209 ? -8.935 16.640 17.799 1.00 93.69 209 ILE A CA 1
ATOM 1762 C C . ILE A 1 209 ? -8.737 15.470 16.830 1.00 93.69 209 ILE A C 1
ATOM 1764 O O . ILE A 1 209 ? -9.473 14.484 16.893 1.00 93.69 209 ILE A O 1
ATOM 1768 N N . ILE A 1 210 ? -7.719 15.556 15.969 1.00 90.88 210 ILE A N 1
ATOM 1769 C CA . ILE A 1 210 ? -7.407 14.513 14.985 1.00 90.88 210 ILE A CA 1
ATOM 1770 C C . ILE A 1 210 ? -7.035 13.204 15.693 1.00 90.88 210 ILE A C 1
ATOM 1772 O O . ILE A 1 210 ? -7.601 12.156 15.383 1.00 90.88 210 ILE A O 1
ATOM 1776 N N . ALA A 1 211 ? -6.140 13.252 16.683 1.00 92.38 211 ALA A N 1
ATOM 1777 C CA . ALA A 1 211 ? -5.702 12.069 17.420 1.00 92.38 211 ALA A CA 1
ATOM 1778 C C . ALA A 1 211 ? -6.859 11.382 18.167 1.00 92.38 211 ALA A C 1
ATOM 1780 O O . ALA A 1 211 ? -6.976 10.160 18.096 1.00 92.38 211 ALA A O 1
ATOM 1781 N N . LYS A 1 212 ? -7.756 12.145 18.812 1.00 95.31 212 LYS A N 1
ATOM 1782 C CA . LYS A 1 212 ? -8.964 11.591 19.454 1.00 95.31 212 LYS A CA 1
ATOM 1783 C C . LYS A 1 212 ? -9.884 10.903 18.449 1.00 95.31 212 LYS A C 1
ATOM 1785 O O . LYS A 1 212 ? -10.255 9.756 18.674 1.00 95.31 212 LYS A O 1
ATOM 1790 N N . LYS A 1 213 ? -10.181 11.560 17.320 1.00 95.06 213 LYS A N 1
ATOM 1791 C CA . LYS A 1 213 ? -11.023 10.988 16.255 1.00 95.06 213 LYS A CA 1
ATOM 1792 C C . LYS A 1 213 ? -10.452 9.658 15.753 1.00 95.06 213 LYS A C 1
ATOM 1794 O O . LYS A 1 213 ? -11.182 8.685 15.591 1.00 95.06 213 LYS A O 1
ATOM 1799 N N . ASN A 1 214 ? -9.141 9.599 15.527 1.00 94.56 214 ASN A N 1
ATOM 1800 C CA . ASN A 1 214 ? -8.485 8.378 15.058 1.00 94.56 214 ASN A CA 1
ATOM 1801 C C . ASN A 1 214 ? -8.470 7.279 16.123 1.00 94.56 214 ASN A C 1
ATOM 1803 O O . ASN A 1 214 ? -8.681 6.115 15.786 1.00 94.56 214 ASN A O 1
ATOM 1807 N N . LEU A 1 215 ? -8.282 7.642 17.397 1.00 97.12 215 LEU A N 1
ATOM 1808 C CA . LEU A 1 215 ? -8.347 6.705 18.516 1.00 97.12 215 LEU A CA 1
ATOM 1809 C C . LEU A 1 215 ? -9.750 6.089 18.663 1.00 97.12 215 LEU A C 1
ATOM 1811 O O . LEU A 1 215 ? -9.872 4.879 18.824 1.00 97.12 215 LEU A O 1
ATOM 1815 N N . GLU A 1 216 ? -10.806 6.896 18.547 1.00 97.31 216 GLU A N 1
ATOM 1816 C CA . GLU A 1 216 ? -12.197 6.419 18.567 1.00 97.31 216 GLU A CA 1
ATOM 1817 C C . GLU A 1 216 ? -12.474 5.434 17.423 1.00 97.31 216 GLU A C 1
ATOM 1819 O O . GLU A 1 216 ? -13.046 4.364 17.640 1.00 97.31 216 GLU A O 1
ATOM 1824 N N . ARG A 1 217 ? -12.013 5.759 16.210 1.00 97.62 217 ARG A N 1
ATOM 1825 C CA . ARG A 1 217 ? -12.172 4.907 15.021 1.00 97.62 217 ARG A CA 1
ATOM 1826 C C . ARG A 1 217 ? -11.482 3.557 15.167 1.00 97.62 217 ARG A C 1
ATOM 1828 O O . ARG A 1 217 ? -12.100 2.529 14.894 1.00 97.62 217 ARG A O 1
ATOM 1835 N N . ILE A 1 218 ? -10.218 3.539 15.595 1.00 98.00 218 ILE A N 1
ATOM 1836 C CA . ILE A 1 218 ? -9.482 2.278 15.748 1.00 98.00 218 ILE A CA 1
ATOM 1837 C C . ILE A 1 218 ? -10.028 1.438 16.910 1.00 98.00 218 ILE A C 1
ATOM 1839 O O . ILE A 1 218 ? -10.072 0.216 16.799 1.00 98.00 218 ILE A O 1
ATOM 1843 N N . GLU A 1 219 ? -10.491 2.062 18.000 1.00 97.75 219 GLU A N 1
ATOM 1844 C CA . GLU A 1 219 ? -11.120 1.332 19.106 1.00 97.75 219 GLU A CA 1
ATOM 1845 C C . GLU A 1 219 ? -12.463 0.737 18.659 1.00 97.75 219 GLU A C 1
ATOM 1847 O O . GLU A 1 219 ? -12.744 -0.409 18.996 1.00 97.75 219 GLU A O 1
ATOM 1852 N N . CYS A 1 220 ? -13.250 1.435 17.829 1.00 97.69 220 CYS A N 1
ATOM 1853 C CA . CYS A 1 220 ? -14.451 0.868 17.206 1.00 97.69 220 CYS A CA 1
ATOM 1854 C C . CYS A 1 220 ? -14.119 -0.391 16.387 1.00 97.69 220 CYS A C 1
ATOM 1856 O O . CYS A 1 220 ? -14.695 -1.451 16.637 1.00 97.69 220 CYS A O 1
ATOM 1858 N N . VAL A 1 221 ? -13.127 -0.315 15.491 1.00 98.06 221 VAL A N 1
ATOM 1859 C CA . VAL A 1 221 ? -12.659 -1.480 14.716 1.00 98.06 221 VAL A CA 1
ATOM 1860 C C . VAL A 1 221 ? -12.184 -2.610 15.629 1.00 98.06 221 VAL A C 1
ATOM 1862 O O . VAL A 1 221 ? -12.498 -3.775 15.387 1.00 98.06 221 VAL A O 1
ATOM 1865 N N . ARG A 1 222 ? -11.466 -2.290 16.709 1.00 97.69 222 ARG A N 1
ATOM 1866 C CA . ARG A 1 222 ? -11.013 -3.280 17.690 1.00 97.69 222 ARG A CA 1
ATOM 1867 C C . ARG A 1 222 ? -12.168 -3.973 18.401 1.00 97.69 222 ARG A C 1
ATOM 1869 O O . ARG A 1 222 ? -12.099 -5.186 18.567 1.00 97.69 222 ARG A O 1
ATOM 1876 N N . GLN A 1 223 ? -13.214 -3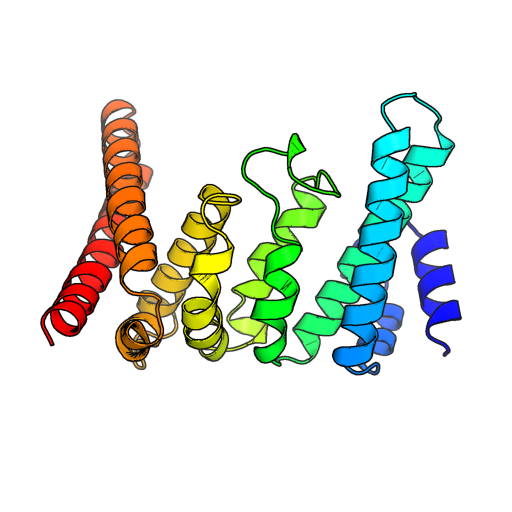.249 18.798 1.00 97.38 223 GLN A N 1
ATOM 1877 C CA . GLN A 1 223 ? -14.391 -3.864 19.417 1.00 97.38 223 GLN A CA 1
ATOM 1878 C C . GLN A 1 223 ? -15.087 -4.831 18.455 1.00 97.38 223 GLN A C 1
ATOM 1880 O O . GLN A 1 223 ? -15.397 -5.953 18.846 1.00 97.38 223 GLN A O 1
ATOM 1885 N N . GLU A 1 224 ? -15.274 -4.446 17.191 1.00 97.62 224 GLU A N 1
ATOM 1886 C CA . GLU A 1 224 ? -15.856 -5.344 16.183 1.00 97.62 224 GLU A CA 1
ATOM 1887 C C . GLU A 1 224 ? -14.965 -6.565 15.918 1.00 97.62 224 GLU A C 1
ATOM 1889 O O . GLU A 1 224 ? -15.451 -7.693 15.847 1.00 97.62 224 GLU A O 1
ATOM 1894 N N . PHE A 1 225 ? -13.645 -6.375 15.875 1.00 97.62 225 PHE A N 1
ATOM 1895 C CA . PHE A 1 225 ? -12.690 -7.471 15.721 1.00 97.62 225 PHE A CA 1
ATOM 1896 C C . PHE A 1 225 ? -12.741 -8.470 16.891 1.00 97.62 225 PHE A C 1
ATOM 1898 O O . PHE A 1 225 ? -12.668 -9.684 16.676 1.00 97.62 225 PHE A O 1
ATOM 1905 N N . LEU A 1 226 ? -12.890 -7.987 18.130 1.00 95.88 226 LEU A N 1
ATOM 1906 C CA . LEU A 1 226 ? -12.970 -8.845 19.316 1.00 95.88 226 LEU A CA 1
ATOM 1907 C C . LEU A 1 226 ? -14.215 -9.740 19.299 1.00 95.88 226 LEU A C 1
ATOM 1909 O O . LEU A 1 226 ? -14.092 -10.926 19.601 1.00 95.88 226 LEU A O 1
ATOM 1913 N N . LYS A 1 227 ? -15.364 -9.234 18.829 1.00 95.25 227 LYS A N 1
ATOM 1914 C CA . LYS A 1 227 ? -16.593 -10.040 18.675 1.00 95.25 227 LYS A CA 1
ATOM 1915 C C . LYS A 1 227 ? -16.399 -11.258 17.765 1.00 95.25 227 LYS A C 1
ATOM 1917 O O . LYS A 1 227 ? -17.041 -12.281 17.973 1.00 95.25 227 LYS A O 1
ATOM 1922 N N . ILE A 1 228 ? -15.520 -11.155 16.766 1.00 92.88 228 ILE A N 1
ATOM 1923 C CA . ILE A 1 228 ? -15.201 -12.240 15.819 1.00 92.88 228 ILE A CA 1
ATOM 1924 C C . ILE A 1 228 ? -14.107 -13.170 16.381 1.00 92.88 228 ILE A C 1
ATOM 1926 O O . ILE A 1 228 ? -13.951 -14.316 15.956 1.00 92.88 228 ILE A O 1
ATOM 1930 N N . CYS A 1 229 ? -13.307 -12.700 17.339 1.00 85.56 229 CYS A N 1
ATOM 1931 C CA . CYS A 1 229 ? -12.305 -13.528 18.016 1.00 85.56 229 CYS A CA 1
ATOM 1932 C C . CYS A 1 229 ? -12.902 -14.450 19.083 1.00 85.56 229 CYS A C 1
ATOM 1934 O O . CYS A 1 229 ? -12.297 -15.477 19.377 1.00 85.56 229 CYS A O 1
ATOM 1936 N N . GLU A 1 230 ? -14.044 -14.073 19.656 1.00 75.25 230 GLU A N 1
ATOM 1937 C CA . GLU A 1 230 ? -14.760 -14.829 20.693 1.00 75.25 230 GLU A CA 1
ATOM 1938 C C . GLU A 1 230 ? -15.688 -15.925 20.127 1.00 75.25 230 GLU A C 1
ATOM 1940 O O . GLU A 1 230 ? -16.281 -16.678 20.899 1.00 75.25 230 GLU A O 1
ATOM 1945 N N . GLN A 1 231 ? -15.780 -16.030 18.795 1.00 59.75 231 GLN A N 1
ATOM 1946 C CA . GLN A 1 231 ? -16.464 -17.087 18.037 1.00 59.75 231 GLN A CA 1
ATOM 1947 C C . GLN A 1 231 ? -15.471 -18.151 17.560 1.00 59.75 231 GLN A C 1
ATOM 1949 O O . GLN A 1 231 ? -15.823 -19.347 17.661 1.00 59.75 231 GLN A O 1
#

Organism: NCBI:txid1399147

Radius of gyration: 19.56 Å; chains: 1; bounding box: 54×40×56 Å

Sequence (231 aa):
MSTQYIYKQLRKRSPMWYGEAPELLDHLKKIPNVELLKDLENVYQEWGRLQKQYWDTKQNDVKRVQQCETLFDFILHAIFNHSDPSVIPKLLKYVPSDNDDEDLVCMEDYSSEPLINGICNSRYFGESYIPELLHCIHELLPRATEKTYGLIFTMLYDNFDYFFETQPLIQNLYLVQKKYFKKILDNFIQKLKLGLDEYQKSYNNNGVIIAKKNLERIECVRQEFLKICEQ

Secondary structure (DSSP, 8-state):
--HHHHHHHHHHH-S--GGG-HHHHHHHTTS-HHHHHHHHHHHHHHHHHHHHHHTS--HHHHHHHHHHHHHHHHHHHHHHTTT-GGGHHHHGGGSPPSSGGGSSS---HHHHHHHHHHHT-HHHHGGGHHHHHHHHGGGGTTTTHHHHHHHHHHHHHIIIIISTTT-HHHHTGGGS-HHHHHHHHHHHHHHHHHHHHHHHHTT-HHHHHHHHHHHHHHHHHHHHHHHHH--

pLDDT: mean 92.47, std 9.13, range [51.84, 98.69]

Foldseek 3Di:
DDPVVLLVVLLVPFPDAQVVCVVSLVVLLVDDLVVLLVVLVVLLLQLLVLVVVPVPDDPVSVSSNRSSLSSNRSSLSSNLQVLDLLCLLSLLLVQAFPDNVVDSHDDDCVRNVSSLCSLLPCVRHNLVSQLSCQQRLLVNPPGHLVSSLVSVLSLLCCQVPPVVPPSSNLVRLVNHPLVSVLVSLVVSLVVLVVQLVVCVVVVVPVSNVVSVVSNVSSVVSVVSNVVSVVD